Protein AF-A0A397S1D1-F1 (afdb_monomer)

Solvent-accessible surface area (backbone atoms only — not comparable to full-atom values): 18920 Å² total; per-residue (Å²): 82,32,32,31,34,36,26,71,51,68,42,28,47,34,35,53,52,51,56,74,65,47,68,73,87,70,47,68,44,74,66,41,32,32,46,66,79,88,45,41,89,82,44,51,90,26,52,37,81,50,71,60,72,52,44,71,35,87,77,42,52,29,36,42,42,50,56,80,72,47,68,67,54,44,51,50,53,55,44,24,21,78,62,43,18,24,40,36,34,43,44,29,61,40,46,35,75,40,50,59,60,51,45,47,41,11,59,76,43,74,31,41,51,40,46,44,20,30,39,41,9,41,33,82,44,48,60,55,49,59,60,43,60,75,81,44,56,55,45,38,39,43,28,33,66,48,24,48,50,34,26,30,51,37,35,30,71,72,72,69,35,50,62,69,57,21,46,48,50,30,37,76,73,67,60,32,58,99,79,42,60,48,56,43,44,31,54,60,37,50,32,28,51,40,49,54,45,28,60,58,72,60,17,36,58,61,71,87,70,48,49,62,46,46,58,82,57,59,49,61,69,57,51,60,45,44,50,72,79,48,27,34,79,42,61,34,37,38,36,35,56,49,97,86,65,31,33,43,46,39,32,32,36,26,34,30,38,64,85,40,75,70,49,72,59,51,37,51,35,20,37,42,35,37,36,33,89,86,50,76,75,48,75,49,73,40,43,32,59,55,37,60,38,26,17,50,29,49,49,52,48,49,52,26,48,78,70,74,60,56,57,85,91,71,76,81,49,52,78,47,51,71,50,82,83,46,67,75,76,41,46,32,43,39,41,47,98,85,78,48,67,50,80,42,40,68,69,51,69,68,57,60,71,71,45,69,32,61,32,36,50,106

InterPro domains:
  IPR001342 Homoserine dehydrogenase, catalytic [PF00742] (124-303)
  IPR005106 Aspartate/homoserine dehydrogenase, NAD-binding [PF03447] (7-116)
  IPR019811 Homoserine dehydrogenase, conserved site [PS01042] (170-192)
  IPR022697 Homoserine dehydrogenase lacking ACT domain [PIRSF036497] (1-307)
  IPR036291 NAD(P)-binding domain superfamily [SSF51735] (1-145)

Structure (mmCIF, N/CA/C/O backbone):
data_AF-A0A397S1D1-F1
#
_entry.id   AF-A0A397S1D1-F1
#
loop_
_atom_site.group_PDB
_atom_site.id
_atom_site.type_symbol
_atom_site.label_atom_id
_atom_site.label_alt_id
_atom_site.label_comp_id
_atom_site.label_asym_id
_atom_site.label_entity_id
_atom_site.label_seq_id
_atom_site.pdbx_PDB_ins_code
_atom_site.Cartn_x
_atom_site.Cartn_y
_atom_site.Cartn_z
_atom_site.occupancy
_atom_site.B_iso_or_equiv
_atom_site.auth_seq_id
_atom_site.auth_comp_id
_atom_site.auth_asym_id
_atom_site.auth_atom_id
_atom_site.pdbx_PDB_model_num
ATOM 1 N N . MET A 1 1 ? -21.097 -3.459 19.093 1.00 94.75 1 MET A N 1
ATOM 2 C CA . MET A 1 1 ? -19.933 -2.569 18.940 1.00 94.75 1 MET A CA 1
ATOM 3 C C . MET A 1 1 ? -20.382 -1.216 18.390 1.00 94.75 1 MET A C 1
ATOM 5 O O . MET A 1 1 ? -21.220 -1.177 17.489 1.00 94.75 1 MET A O 1
ATOM 9 N N . LYS A 1 2 ? -19.853 -0.116 18.921 1.00 97.88 2 LYS A N 1
ATOM 10 C CA . LYS A 1 2 ? -19.995 1.253 18.406 1.00 97.88 2 LYS A CA 1
ATOM 11 C C . LYS A 1 2 ? -18.690 1.665 17.722 1.00 97.88 2 LYS A C 1
ATOM 13 O O . LYS A 1 2 ? -17.624 1.607 18.332 1.00 97.88 2 LYS A O 1
ATOM 18 N N . LEU A 1 3 ? -18.796 2.064 16.459 1.00 98.25 3 LEU A N 1
ATOM 19 C CA . LEU A 1 3 ? -17.683 2.353 15.560 1.00 98.25 3 LEU A CA 1
ATOM 20 C C . LEU A 1 3 ? -17.633 3.851 15.226 1.00 98.25 3 LEU A C 1
ATOM 22 O O . LEU A 1 3 ? -18.582 4.383 14.649 1.00 98.25 3 LEU A O 1
ATOM 26 N N . GLY A 1 4 ? -16.534 4.527 15.554 1.00 98.56 4 GLY A N 1
ATOM 27 C CA . GLY A 1 4 ? -16.247 5.864 15.026 1.00 98.56 4 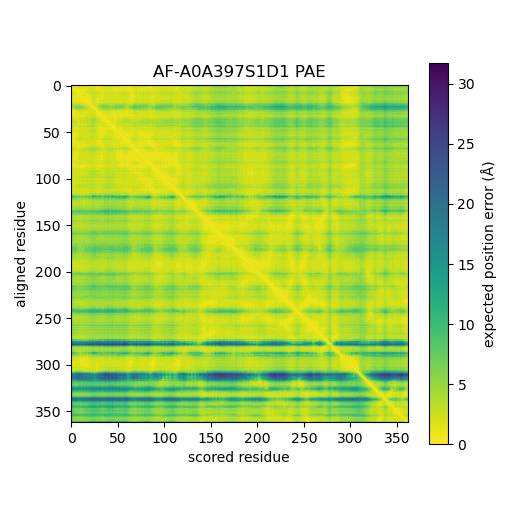GLY A CA 1
ATOM 28 C C . GLY A 1 4 ? -15.686 5.779 13.605 1.00 98.56 4 GLY A C 1
ATOM 29 O O . GLY A 1 4 ? -14.945 4.851 13.292 1.00 98.56 4 GLY A O 1
ATOM 30 N N . LEU A 1 5 ? -16.016 6.733 12.735 1.00 98.69 5 LEU A N 1
ATOM 31 C CA . LEU A 1 5 ? -15.472 6.796 11.373 1.00 98.69 5 LEU A CA 1
ATOM 32 C C . LEU A 1 5 ? -14.846 8.167 11.109 1.00 98.69 5 LEU A C 1
ATOM 34 O O . LEU A 1 5 ? -15.550 9.173 11.118 1.00 98.69 5 LEU A O 1
ATOM 38 N N . PHE A 1 6 ? -13.547 8.209 10.828 1.00 98.56 6 PHE A N 1
ATOM 39 C CA . PHE A 1 6 ? -12.843 9.412 10.390 1.00 98.56 6 PHE A CA 1
ATOM 40 C C . PHE A 1 6 ? -12.706 9.404 8.867 1.00 98.56 6 PHE A C 1
ATOM 42 O O . PHE A 1 6 ? -11.977 8.592 8.299 1.00 98.56 6 PHE A O 1
ATOM 49 N N . GLY A 1 7 ? -13.420 10.319 8.212 1.00 97.25 7 GLY A N 1
ATOM 50 C CA . GLY A 1 7 ? -13.494 10.451 6.761 1.00 97.25 7 GLY A CA 1
ATOM 51 C C . GLY A 1 7 ? -14.716 9.755 6.158 1.00 97.25 7 GLY A C 1
ATOM 52 O O . GLY A 1 7 ? -14.833 8.534 6.146 1.00 97.25 7 GLY A O 1
ATOM 53 N N . TYR A 1 8 ? -15.599 10.538 5.541 1.00 97.06 8 TYR A N 1
ATOM 54 C CA . TYR A 1 8 ? -16.750 10.097 4.745 1.00 97.06 8 TYR A CA 1
ATOM 55 C C . TYR A 1 8 ? -16.507 10.338 3.242 1.00 97.06 8 TYR A C 1
ATOM 57 O O . TYR A 1 8 ? -17.369 10.799 2.484 1.00 97.06 8 TYR A O 1
ATOM 65 N N . GLY A 1 9 ? -15.269 10.080 2.810 1.00 94.00 9 GLY A N 1
ATOM 66 C CA . GLY A 1 9 ? -14.815 10.173 1.422 1.00 94.00 9 GLY A CA 1
ATOM 67 C C . GLY A 1 9 ? -15.275 8.995 0.554 1.00 94.00 9 GLY A C 1
ATOM 68 O O . GLY A 1 9 ? -16.331 8.396 0.760 1.00 94.00 9 GLY A O 1
ATOM 69 N N . THR A 1 10 ? -14.481 8.643 -0.456 1.00 92.06 10 THR A N 1
ATOM 70 C CA . THR A 1 10 ? -14.792 7.523 -1.365 1.00 92.06 10 THR A CA 1
ATOM 71 C C . THR A 1 10 ? -14.587 6.148 -0.720 1.00 92.06 10 THR A C 1
ATOM 73 O O . THR A 1 10 ? -15.358 5.238 -1.012 1.00 92.06 10 THR A O 1
ATOM 76 N N . ILE A 1 11 ? -13.628 5.996 0.199 1.00 93.38 11 ILE A N 1
ATOM 77 C CA . ILE A 1 11 ? -13.460 4.758 0.983 1.00 93.38 11 ILE A CA 1
ATOM 78 C C . ILE A 1 11 ? -14.465 4.734 2.146 1.00 93.38 11 ILE A C 1
ATOM 80 O O . ILE A 1 11 ? -15.220 3.776 2.277 1.00 93.38 11 ILE A O 1
ATOM 84 N N . GLY A 1 12 ? -14.562 5.818 2.926 1.00 96.56 12 GLY A N 1
ATOM 85 C CA . GLY A 1 12 ? -15.445 5.904 4.099 1.00 96.56 12 GLY A CA 1
ATOM 86 C C . GLY A 1 12 ? -16.929 5.647 3.819 1.00 96.56 12 GLY A C 1
ATOM 87 O O . GLY A 1 12 ? -17.576 4.939 4.585 1.00 96.56 12 GLY A O 1
ATOM 88 N N . ARG A 1 13 ? -17.467 6.121 2.684 1.00 96.38 13 ARG A N 1
ATOM 89 C CA . ARG A 1 13 ? -18.834 5.765 2.244 1.00 96.38 13 ARG A CA 1
ATOM 90 C C . ARG A 1 13 ? -18.987 4.272 1.937 1.00 96.38 13 ARG A C 1
ATOM 92 O O . ARG A 1 13 ? -20.023 3.690 2.253 1.00 96.38 13 ARG A O 1
ATOM 99 N N . GLY A 1 14 ? -17.960 3.651 1.353 1.00 96.06 14 GLY A N 1
ATOM 100 C CA . GLY A 1 14 ? -17.908 2.206 1.124 1.00 96.06 14 GLY A CA 1
ATOM 101 C C . GLY A 1 14 ? -17.932 1.428 2.440 1.00 96.06 14 GLY A C 1
ATOM 102 O O . GLY A 1 14 ? -18.769 0.545 2.601 1.00 96.06 14 GLY A O 1
ATOM 103 N N . VAL A 1 15 ? -17.094 1.816 3.410 1.00 97.06 15 VAL A N 1
ATOM 104 C CA . VAL A 1 15 ? -17.072 1.214 4.757 1.00 97.06 15 VAL A CA 1
ATOM 105 C C . VAL A 1 15 ? -18.431 1.362 5.434 1.00 97.06 15 VAL A C 1
ATOM 107 O O . VAL A 1 15 ? -18.990 0.374 5.893 1.00 97.06 15 VAL A O 1
ATOM 110 N N . TYR A 1 16 ? -18.996 2.571 5.440 1.00 96.62 16 TYR A N 1
ATOM 111 C CA . TYR A 1 16 ? -20.303 2.848 6.035 1.00 96.62 16 TYR A CA 1
ATOM 112 C C . TYR A 1 16 ? -21.407 1.959 5.432 1.00 96.62 16 TYR A C 1
ATOM 114 O O . TYR A 1 16 ? -22.156 1.318 6.167 1.00 96.62 16 TYR A O 1
ATOM 122 N N . THR A 1 17 ? -21.449 1.844 4.100 1.00 95.62 17 THR A N 1
ATOM 123 C CA . THR A 1 17 ? -22.427 1.007 3.381 1.00 95.62 17 THR A CA 1
ATOM 124 C C . THR A 1 17 ? -22.251 -0.481 3.697 1.00 95.62 17 THR A C 1
ATOM 126 O O . THR A 1 17 ? -23.230 -1.183 3.944 1.00 95.62 17 THR A O 1
ATOM 129 N N . LEU A 1 18 ? -21.008 -0.975 3.722 1.00 96.06 18 LEU A N 1
ATOM 130 C CA . LEU A 1 18 ? -20.715 -2.371 4.058 1.00 96.06 18 LEU A CA 1
ATOM 131 C C . LEU A 1 18 ? -21.038 -2.688 5.526 1.00 96.06 18 LEU A C 1
ATOM 133 O O . LEU A 1 18 ? -21.582 -3.753 5.799 1.00 96.06 18 LEU A O 1
ATOM 137 N N . VAL A 1 19 ? -20.785 -1.764 6.460 1.00 96.06 19 VAL A N 1
ATOM 138 C CA . VAL A 1 19 ? -21.131 -1.919 7.885 1.00 96.06 19 VAL A CA 1
ATOM 139 C C . VAL A 1 19 ? -22.647 -1.914 8.107 1.00 96.06 19 VAL A C 1
ATOM 141 O O . VAL A 1 19 ? -23.148 -2.740 8.870 1.00 96.06 19 VAL A O 1
ATOM 144 N N . GLU A 1 20 ? -23.412 -1.069 7.409 1.00 92.19 20 GLU A N 1
ATOM 145 C CA . GLU A 1 20 ? -24.882 -1.162 7.428 1.00 92.19 20 GLU A CA 1
ATOM 146 C C . GLU A 1 20 ? -25.400 -2.454 6.768 1.00 92.19 20 GLU A C 1
ATOM 148 O O . GLU A 1 20 ? -26.458 -2.958 7.154 1.00 92.19 20 GLU A O 1
ATOM 153 N N . GLY A 1 21 ? -24.636 -3.035 5.838 1.00 92.75 21 GLY A N 1
ATOM 154 C CA . GLY A 1 21 ? -24.892 -4.335 5.211 1.00 92.75 21 GLY A CA 1
ATOM 155 C C . GLY A 1 21 ? -24.451 -5.570 6.014 1.00 92.75 21 GLY A C 1
ATOM 156 O O . GLY A 1 21 ? -24.857 -6.674 5.656 1.00 92.75 21 GLY A O 1
ATOM 157 N N . LEU A 1 22 ? -23.669 -5.420 7.094 1.00 92.75 22 LEU A N 1
ATOM 158 C CA . LEU A 1 22 ? -23.210 -6.549 7.917 1.00 92.75 22 LEU A CA 1
ATOM 159 C C . LEU A 1 22 ? -24.376 -7.320 8.555 1.00 92.75 22 LEU A C 1
ATOM 161 O O . LEU A 1 22 ? -25.432 -6.751 8.875 1.00 92.75 22 LEU A O 1
ATOM 165 N N . ASP A 1 23 ? -24.134 -8.612 8.800 1.00 90.00 23 ASP A N 1
ATOM 166 C CA . ASP A 1 23 ? -25.033 -9.483 9.555 1.00 90.00 23 ASP A CA 1
ATOM 167 C C . ASP A 1 23 ? -25.335 -8.874 10.936 1.00 90.00 23 ASP A C 1
ATOM 169 O O . ASP A 1 23 ? -24.446 -8.391 11.645 1.00 90.00 23 ASP A O 1
ATOM 173 N N . LYS A 1 24 ? -26.615 -8.868 11.319 1.00 90.06 24 LYS A N 1
ATOM 174 C CA . LYS A 1 24 ? -27.080 -8.192 12.537 1.00 90.06 24 LYS A CA 1
ATOM 175 C C . LYS A 1 24 ? -26.647 -8.895 13.824 1.00 90.06 24 LYS A C 1
ATOM 177 O O . LYS A 1 24 ? -26.659 -8.250 14.870 1.00 90.06 24 LYS A O 1
ATOM 182 N N . SER A 1 25 ? -26.174 -10.140 13.749 1.00 90.81 25 SER A N 1
ATOM 183 C CA . SER A 1 25 ? -25.521 -10.836 14.866 1.00 90.81 25 SER A CA 1
ATOM 184 C C . SER A 1 25 ? -24.246 -10.136 15.359 1.00 90.81 25 SER A C 1
ATOM 186 O O . SER A 1 25 ? -24.012 -10.111 16.566 1.00 90.81 25 SER A O 1
ATOM 188 N N . TYR A 1 26 ? -23.479 -9.471 14.482 1.00 91.25 26 TYR A N 1
ATOM 189 C CA . TYR A 1 26 ? -22.303 -8.681 14.887 1.00 91.25 26 TYR A CA 1
ATOM 190 C C . TYR A 1 26 ? -22.657 -7.405 15.674 1.00 91.25 26 TYR A C 1
ATOM 192 O O . TYR A 1 26 ? -21.792 -6.829 16.336 1.00 91.25 26 TYR A O 1
ATOM 200 N N . ASN A 1 27 ? -23.914 -6.945 15.601 1.00 93.62 27 ASN A N 1
ATOM 201 C CA . ASN A 1 27 ? -24.436 -5.782 16.327 1.00 93.62 27 ASN A CA 1
ATOM 202 C C . ASN A 1 27 ? -23.505 -4.545 16.264 1.00 93.62 27 ASN A C 1
ATOM 204 O O . ASN A 1 27 ? -23.117 -3.968 17.288 1.00 93.62 27 ASN A O 1
ATOM 208 N N . VAL A 1 28 ? -23.087 -4.175 15.049 1.00 96.81 28 VAL A N 1
ATOM 209 C CA . VAL A 1 28 ? -22.254 -2.991 14.783 1.00 96.81 28 VAL A CA 1
ATOM 210 C C . VAL A 1 28 ? -23.141 -1.778 14.514 1.00 96.81 28 VAL A C 1
ATOM 212 O O . VAL A 1 28 ? -24.152 -1.872 13.821 1.00 96.81 28 VAL A O 1
ATOM 215 N N . SER A 1 29 ? -22.742 -0.619 15.033 1.00 96.69 29 SER A N 1
ATOM 216 C CA . SER A 1 29 ? -23.382 0.668 14.759 1.00 96.69 29 SER A CA 1
ATOM 217 C C . SER A 1 29 ? -22.333 1.758 14.550 1.00 96.69 29 SER A C 1
ATOM 219 O O . SER A 1 29 ? -21.303 1.753 15.217 1.00 96.69 29 SER A O 1
ATOM 221 N N . ILE A 1 30 ? -22.606 2.706 13.651 1.00 97.88 30 ILE A N 1
ATOM 222 C CA . ILE A 1 30 ? -21.798 3.922 13.469 1.00 97.88 30 ILE A CA 1
ATOM 223 C C . ILE A 1 30 ? -22.603 5.100 14.041 1.00 97.88 30 ILE A C 1
ATOM 225 O O . ILE A 1 30 ? -23.512 5.579 13.349 1.00 97.88 30 ILE A O 1
ATOM 229 N N . PRO A 1 31 ? -22.356 5.527 15.299 1.00 97.81 31 PRO A N 1
ATOM 230 C CA . PRO A 1 31 ? -23.039 6.669 15.908 1.00 97.81 31 PRO A CA 1
ATOM 231 C C . PRO A 1 31 ? -22.430 8.022 15.514 1.00 97.81 31 PRO A C 1
ATOM 233 O O . PRO A 1 31 ? -23.165 9.002 15.453 1.00 97.81 31 PRO A O 1
ATOM 236 N N . LYS A 1 32 ? -21.119 8.082 15.234 1.00 98.50 32 LYS A N 1
ATOM 237 C CA . LYS A 1 32 ? -20.382 9.316 14.921 1.00 98.50 32 LYS A CA 1
ATOM 238 C C . LYS A 1 32 ? -19.470 9.142 13.710 1.00 98.50 32 LYS A C 1
ATOM 240 O O . LYS A 1 32 ? -18.806 8.115 13.564 1.00 98.50 32 LYS A O 1
ATOM 245 N N . VAL A 1 33 ? -19.424 10.172 12.871 1.00 98.62 33 VAL A N 1
ATOM 246 C CA . VAL A 1 33 ? -18.590 10.266 11.671 1.00 98.62 33 VAL A CA 1
ATOM 247 C C . VAL A 1 33 ? -17.956 11.655 11.620 1.00 98.62 33 VAL A C 1
ATOM 249 O O . VAL A 1 33 ? -18.675 12.651 11.609 1.00 98.62 33 VAL A O 1
ATOM 252 N N . PHE A 1 34 ? -16.628 11.723 11.576 1.00 98.56 34 PHE A N 1
ATOM 253 C CA . PHE A 1 34 ? -15.869 12.960 11.406 1.00 98.56 34 PHE A CA 1
ATOM 254 C C . PHE A 1 34 ? -15.619 13.238 9.917 1.00 98.56 34 PHE A C 1
ATOM 256 O O . PHE A 1 34 ? -15.028 12.414 9.216 1.00 98.56 34 PHE A O 1
ATOM 263 N N . ASP A 1 35 ? -16.062 14.397 9.431 1.00 98.06 35 ASP A N 1
ATOM 264 C CA . ASP A 1 35 ? -15.767 14.939 8.096 1.00 98.06 35 ASP A CA 1
ATOM 265 C C . ASP A 1 35 ? -16.026 16.465 8.109 1.00 98.06 35 ASP A C 1
ATOM 267 O O . ASP A 1 35 ? -16.396 17.052 9.127 1.00 98.06 35 ASP A O 1
ATOM 271 N N . LEU A 1 36 ? -15.850 17.130 6.971 1.00 96.31 36 LEU A N 1
ATOM 272 C CA . LEU A 1 36 ? -16.135 18.547 6.785 1.00 96.31 36 LEU A CA 1
ATOM 273 C C . LEU A 1 36 ? -17.645 18.855 6.940 1.00 96.31 36 LEU A C 1
ATOM 275 O O . LEU A 1 36 ? -18.483 18.045 6.525 1.00 96.31 36 LEU A O 1
ATOM 279 N N . PRO A 1 37 ? -18.027 20.067 7.404 1.00 96.38 37 PRO A N 1
ATOM 280 C CA . PRO A 1 37 ? -19.429 20.478 7.592 1.00 96.38 37 PRO A CA 1
ATOM 281 C C . PRO A 1 37 ? -20.356 20.251 6.385 1.00 96.38 37 PRO A C 1
ATOM 283 O O . PRO A 1 37 ? -21.551 20.010 6.552 1.00 96.38 37 PRO A O 1
ATOM 286 N N . ILE A 1 38 ? -19.807 20.272 5.164 1.00 96.19 38 ILE A N 1
ATOM 287 C CA . ILE A 1 38 ? -20.530 20.016 3.907 1.00 96.19 38 ILE A CA 1
ATOM 288 C C . ILE A 1 38 ? -21.194 18.625 3.845 1.00 96.19 38 ILE A C 1
ATOM 290 O O . ILE A 1 38 ? -22.099 18.415 3.043 1.00 96.19 38 ILE A O 1
ATOM 294 N N . LYS A 1 39 ? -20.804 17.668 4.702 1.00 95.50 39 LYS A N 1
ATOM 295 C CA . LYS A 1 39 ? -21.453 16.347 4.781 1.00 95.50 39 LYS A CA 1
ATOM 296 C C . LYS A 1 39 ? -22.745 16.322 5.606 1.00 95.50 39 LYS A C 1
ATOM 298 O O . LYS A 1 39 ? -23.358 15.257 5.688 1.00 95.50 39 LYS A O 1
ATOM 303 N N . LYS A 1 40 ? -23.188 17.434 6.216 1.00 95.69 40 LYS A N 1
ATOM 304 C CA . LYS A 1 40 ? -24.341 17.434 7.146 1.00 95.69 40 LYS A CA 1
ATOM 305 C C . LYS A 1 40 ? -25.623 16.880 6.511 1.00 95.69 40 LYS A C 1
ATOM 307 O O . LYS A 1 40 ? -26.346 16.149 7.179 1.00 95.69 40 LYS A O 1
ATOM 312 N N . GLU A 1 41 ? -25.857 17.133 5.221 1.00 95.31 41 GLU A N 1
ATOM 313 C CA . GLU A 1 41 ? -26.990 16.566 4.465 1.00 95.31 41 GLU A CA 1
ATOM 314 C C . GLU A 1 41 ? -26.934 15.033 4.323 1.00 95.31 41 GLU A C 1
ATOM 316 O O . GLU A 1 41 ? -27.970 14.382 4.233 1.00 95.31 41 GLU A O 1
ATOM 321 N N . GLN A 1 42 ? -25.733 14.448 4.304 1.00 95.31 42 GLN A N 1
ATOM 322 C CA . GLN A 1 42 ? -25.507 13.016 4.066 1.00 95.31 42 GLN A CA 1
ATOM 323 C C . GLN A 1 42 ? -25.425 12.194 5.359 1.00 95.31 42 GLN A C 1
ATOM 325 O O . GLN A 1 42 ? -25.623 10.982 5.326 1.00 95.31 42 GLN A O 1
ATOM 330 N N . LEU A 1 43 ? -25.087 12.840 6.479 1.00 96.00 43 LEU A N 1
ATOM 331 C CA . LEU A 1 43 ? -24.802 12.193 7.766 1.00 96.00 43 LEU A CA 1
ATOM 332 C C . LEU A 1 43 ? -25.767 12.595 8.890 1.00 96.00 43 LEU A C 1
ATOM 334 O O . LEU A 1 43 ? -25.812 11.923 9.922 1.00 96.00 43 LEU A O 1
ATOM 338 N N . GLY A 1 44 ? -26.531 13.680 8.721 1.00 96.62 44 GLY A N 1
ATOM 339 C CA . GLY A 1 44 ? -27.443 14.183 9.745 1.00 96.62 44 GLY A CA 1
ATOM 340 C C . GLY A 1 44 ? -26.723 14.404 11.075 1.00 96.62 44 GLY A C 1
ATOM 341 O O . GLY A 1 44 ? -25.650 15.009 11.131 1.00 96.62 44 GLY A O 1
ATOM 342 N N . ASP A 1 45 ? -27.294 13.907 12.165 1.00 96.62 45 ASP A N 1
ATOM 343 C CA . ASP A 1 45 ? -26.755 14.090 13.520 1.00 96.62 45 ASP A CA 1
ATOM 344 C C . ASP A 1 45 ? -25.635 13.109 13.898 1.00 96.62 45 ASP A C 1
ATOM 346 O O . ASP A 1 45 ? -25.126 13.165 15.012 1.00 96.62 45 ASP A O 1
ATOM 350 N N . LYS A 1 46 ? -25.185 12.271 12.950 1.00 97.50 46 LYS A N 1
ATOM 351 C CA . LYS A 1 46 ? -23.936 11.507 13.086 1.00 97.50 46 LYS A CA 1
ATOM 352 C C . LYS A 1 46 ? -22.691 12.336 12.768 1.00 97.50 46 LYS A C 1
ATOM 354 O O . LYS A 1 46 ? -21.597 11.926 13.144 1.00 97.50 46 LYS A O 1
ATOM 359 N N . LEU A 1 47 ? -22.823 13.451 12.040 1.00 98.44 47 LEU A N 1
ATOM 360 C CA . LEU A 1 47 ? -21.674 14.289 11.690 1.00 98.44 47 LEU A CA 1
ATOM 361 C C . LEU A 1 47 ? -21.139 15.019 12.924 1.00 98.44 47 LEU A C 1
ATOM 363 O O . LEU A 1 47 ? -21.858 15.813 13.530 1.00 98.44 47 LEU A O 1
ATOM 367 N N . VAL A 1 48 ? -19.856 14.812 13.202 1.00 98.38 48 VAL A N 1
ATOM 368 C CA . VAL A 1 48 ? -19.046 15.629 14.111 1.00 98.38 48 VAL A CA 1
ATOM 369 C C . VAL A 1 48 ? -17.942 16.331 13.320 1.00 98.38 48 VAL A C 1
ATOM 371 O O . VAL A 1 48 ? -17.532 15.856 12.261 1.00 98.38 48 VAL A O 1
ATOM 374 N N . THR A 1 49 ? -17.478 17.479 13.809 1.00 97.75 49 THR A N 1
ATOM 375 C CA . THR A 1 49 ? -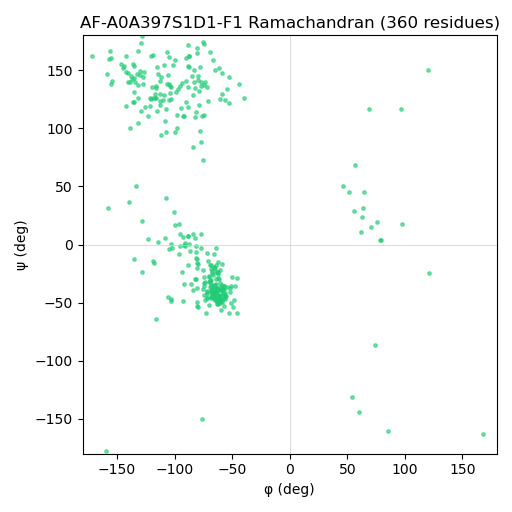16.478 18.316 13.114 1.00 97.75 49 THR A CA 1
ATOM 376 C C . THR A 1 49 ? -15.229 18.587 13.952 1.00 97.75 49 THR A C 1
ATOM 378 O O . THR A 1 49 ? -14.353 19.326 13.514 1.00 97.75 49 THR A O 1
ATOM 381 N N . ASP A 1 50 ? -15.140 17.979 15.135 1.00 98.06 50 ASP A N 1
ATOM 382 C CA . ASP A 1 50 ? -13.936 17.870 15.956 1.00 98.06 50 ASP A CA 1
ATOM 383 C C . ASP A 1 50 ? -13.519 16.385 15.995 1.00 98.06 50 ASP A C 1
ATOM 385 O O . ASP A 1 50 ? -14.372 15.496 16.064 1.00 98.06 50 ASP A O 1
ATOM 389 N N . ILE A 1 51 ? -12.218 16.092 15.932 1.00 98.44 51 ILE A N 1
ATOM 390 C CA . ILE A 1 51 ? -11.707 14.722 16.092 1.00 98.44 51 ILE A CA 1
ATOM 391 C C . ILE A 1 51 ? -11.898 14.219 17.530 1.00 98.44 51 ILE A C 1
ATOM 393 O O . ILE A 1 51 ? -12.144 13.027 17.754 1.00 98.44 51 ILE A O 1
ATOM 397 N N . TYR A 1 52 ? -11.857 15.125 18.511 1.00 98.56 52 TYR A N 1
ATOM 398 C CA . TYR A 1 52 ? -11.998 14.803 19.927 1.00 98.56 52 TYR A CA 1
ATOM 399 C C . TYR A 1 52 ? -13.404 14.314 20.294 1.00 98.56 52 TYR A C 1
ATOM 401 O O . TYR A 1 52 ? -13.531 13.536 21.243 1.00 98.56 52 TYR A O 1
ATOM 409 N N . ASP A 1 53 ? -14.428 14.658 19.502 1.00 98.38 53 ASP A N 1
ATOM 410 C CA . ASP A 1 53 ? -15.789 14.118 19.633 1.00 98.38 53 ASP A CA 1
ATOM 411 C C . ASP A 1 53 ? -15.850 12.592 19.445 1.00 98.38 53 ASP A C 1
ATOM 413 O O . ASP A 1 53 ? -16.805 11.969 19.910 1.00 98.38 53 ASP A O 1
ATOM 417 N N . ILE A 1 54 ? -14.865 11.978 18.774 1.00 98.62 54 ILE A N 1
ATOM 418 C CA . ILE A 1 54 ? -14.732 10.517 18.639 1.00 98.62 54 ILE A CA 1
ATOM 419 C C . ILE A 1 54 ? -13.604 9.985 19.530 1.00 98.62 54 ILE A C 1
ATOM 421 O O . ILE A 1 54 ? -13.810 8.993 20.231 1.00 98.62 54 ILE A O 1
ATOM 425 N N . ILE A 1 55 ? -12.434 10.641 19.549 1.00 98.69 55 ILE A N 1
ATOM 426 C CA . ILE A 1 55 ? -11.266 10.186 20.328 1.00 98.69 55 ILE A CA 1
ATOM 427 C C . ILE A 1 55 ? -11.619 10.028 21.814 1.00 98.69 55 ILE A C 1
ATOM 429 O O . ILE A 1 55 ? -11.286 9.006 22.415 1.00 98.69 55 ILE A O 1
ATOM 433 N N . ASN A 1 56 ? -12.322 11.003 22.400 1.00 98.44 56 ASN A N 1
ATOM 434 C CA . ASN A 1 56 ? -12.636 11.031 23.833 1.00 98.44 56 ASN A CA 1
ATOM 435 C C . ASN A 1 56 ? -13.983 10.380 24.191 1.00 98.44 56 ASN A C 1
ATOM 437 O O . ASN A 1 56 ? -14.346 10.327 25.369 1.00 98.44 56 ASN A O 1
ATOM 441 N N . ASP A 1 57 ? -14.734 9.873 23.208 1.00 98.38 57 ASP A N 1
ATOM 442 C CA . ASP A 1 57 ? -16.039 9.267 23.459 1.00 98.38 57 ASP A CA 1
ATOM 443 C C . ASP A 1 57 ? -15.893 7.878 24.091 1.00 98.38 57 ASP A C 1
ATOM 445 O O . ASP A 1 57 ? -15.438 6.926 23.455 1.00 98.38 57 ASP A O 1
ATOM 449 N N . LYS A 1 58 ? -16.293 7.740 25.356 1.00 97.38 58 LYS A N 1
ATOM 450 C CA . LYS A 1 58 ? -16.218 6.473 26.100 1.00 97.38 58 LYS A CA 1
ATOM 451 C C . LYS A 1 58 ? -17.175 5.403 25.577 1.00 97.38 58 LYS A C 1
ATOM 453 O O . LYS A 1 58 ? -16.952 4.233 25.864 1.00 97.38 58 LYS A O 1
ATOM 458 N N . ASP A 1 59 ? -18.181 5.787 24.795 1.00 97.50 59 ASP A N 1
ATOM 459 C CA . ASP A 1 59 ? -19.113 4.854 24.168 1.00 97.50 59 ASP A CA 1
ATOM 460 C C . ASP A 1 59 ? -18.548 4.202 22.893 1.00 97.50 59 ASP A C 1
ATOM 462 O O . ASP A 1 59 ? -19.156 3.259 22.397 1.00 97.50 59 ASP A O 1
ATOM 466 N N . ILE A 1 60 ? -17.434 4.683 22.325 1.00 98.44 60 ILE A N 1
ATOM 467 C CA . ILE A 1 60 ? -16.872 4.146 21.072 1.00 98.44 60 ILE A CA 1
ATOM 468 C C . ILE A 1 60 ? -15.800 3.088 21.366 1.00 98.44 60 ILE A C 1
ATOM 470 O O . ILE A 1 60 ? -14.755 3.403 21.938 1.00 98.44 60 ILE A O 1
ATOM 474 N N . ASP A 1 61 ? -16.047 1.851 20.925 1.00 97.12 61 ASP A N 1
ATOM 475 C CA . ASP A 1 61 ? -15.170 0.687 21.140 1.00 97.12 61 ASP A CA 1
ATOM 476 C C . ASP A 1 61 ? -13.992 0.654 20.145 1.00 97.12 61 ASP A C 1
ATOM 478 O O . ASP A 1 61 ? -12.881 0.224 20.456 1.00 97.12 61 ASP A O 1
ATOM 482 N N . CYS A 1 62 ? -14.262 1.064 18.904 1.00 97.75 62 CYS A N 1
ATOM 483 C CA . CYS A 1 62 ? -13.367 0.914 17.762 1.00 97.75 62 CYS A CA 1
ATOM 484 C C . CYS A 1 62 ? -13.529 2.100 16.803 1.00 97.75 62 CYS A C 1
ATOM 486 O O . CYS A 1 62 ? -14.588 2.733 16.767 1.00 97.75 62 CYS A O 1
ATOM 488 N N . VAL A 1 63 ? -12.504 2.403 16.009 1.00 98.56 63 VAL A N 1
ATOM 489 C CA . VAL A 1 63 ? -12.549 3.444 14.977 1.00 98.56 63 VAL A CA 1
ATOM 490 C C . VAL A 1 63 ? -11.982 2.963 13.643 1.00 98.56 63 VAL A C 1
ATOM 492 O O . VAL A 1 63 ? -11.032 2.183 13.602 1.00 98.56 63 VAL A O 1
ATOM 495 N N . VAL A 1 64 ? -12.551 3.471 12.550 1.00 98.62 64 VAL A N 1
ATOM 496 C CA . VAL A 1 64 ? -11.977 3.405 11.200 1.00 98.62 64 VAL A CA 1
ATOM 497 C C . VAL A 1 64 ? -11.406 4.770 10.837 1.00 98.62 64 VAL A C 1
ATOM 499 O O . VAL A 1 64 ? -12.103 5.779 10.935 1.00 98.62 64 VAL A O 1
ATOM 502 N N . GLU A 1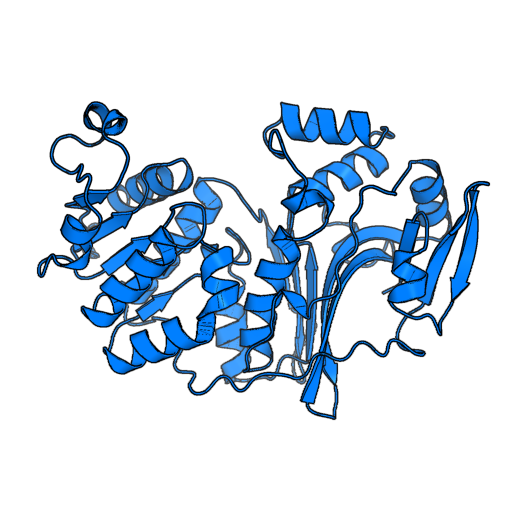 65 ? -10.164 4.791 10.368 1.00 98.31 65 GLU A N 1
ATOM 503 C CA . GLU A 1 65 ? -9.438 5.972 9.909 1.00 98.31 65 GLU A CA 1
ATOM 504 C C . GLU A 1 65 ? -9.152 5.849 8.400 1.00 98.31 65 GLU A C 1
ATOM 506 O O . GLU A 1 65 ? -8.472 4.928 7.939 1.00 98.31 65 GLU A O 1
ATOM 511 N N . VAL A 1 66 ? -9.756 6.744 7.611 1.00 97.00 66 VAL A N 1
ATOM 512 C CA . VAL A 1 66 ? -9.638 6.807 6.140 1.00 97.00 66 VAL A CA 1
ATOM 513 C C . VAL A 1 66 ? -9.530 8.256 5.645 1.00 97.00 66 VAL A C 1
ATOM 515 O O . VAL A 1 66 ? -10.093 8.631 4.609 1.00 97.00 66 VAL A O 1
ATOM 518 N N . LEU A 1 67 ? -8.829 9.086 6.415 1.00 96.06 67 LEU A N 1
ATOM 519 C CA . LEU A 1 67 ? -8.422 10.436 6.044 1.00 96.06 67 LEU A CA 1
ATOM 520 C C . LEU A 1 67 ? -7.160 10.388 5.158 1.00 96.06 67 LEU A C 1
ATOM 522 O O . LEU A 1 67 ? -6.519 9.353 4.985 1.00 96.06 67 LEU A O 1
ATOM 526 N N . GLY A 1 68 ? -6.816 11.528 4.557 1.00 92.06 68 GLY A N 1
ATOM 527 C CA . GLY A 1 6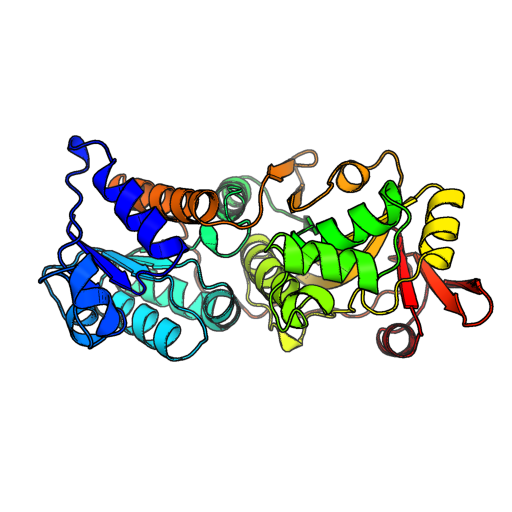8 ? -5.569 11.710 3.808 1.00 92.06 68 GLY A CA 1
ATOM 528 C C . GLY A 1 68 ? -4.547 12.541 4.586 1.00 92.06 68 GLY A C 1
ATOM 529 O O . GLY A 1 68 ? -4.912 13.293 5.490 1.00 92.06 68 GLY A O 1
ATOM 530 N N . GLY A 1 69 ? -3.277 12.446 4.189 1.00 92.31 69 GLY A N 1
ATOM 531 C CA . GLY A 1 69 ? -2.168 13.171 4.815 1.00 92.31 69 GLY A CA 1
ATOM 532 C C . GLY A 1 69 ? -1.586 12.450 6.032 1.00 92.31 69 GLY A C 1
ATOM 533 O O . GLY A 1 69 ? -1.753 11.240 6.186 1.00 92.31 69 GLY A O 1
ATOM 534 N N . HIS A 1 70 ? -0.881 13.203 6.879 1.00 95.38 70 HIS A N 1
ATOM 535 C CA . HIS A 1 70 ? -0.056 12.660 7.961 1.00 95.38 70 HIS A CA 1
ATOM 536 C C . HIS A 1 70 ? -0.551 13.060 9.362 1.00 95.38 70 HIS A C 1
ATOM 538 O O . HIS A 1 70 ? -0.992 12.203 10.122 1.00 95.38 70 HIS A O 1
ATOM 544 N N . ASP A 1 71 ? -0.534 14.352 9.699 1.00 97.25 71 ASP A N 1
ATOM 545 C CA . ASP A 1 71 ? -0.576 14.787 11.106 1.00 97.25 71 ASP A CA 1
ATOM 546 C C . ASP A 1 71 ? -1.914 14.513 11.814 1.00 97.25 71 ASP A C 1
ATOM 548 O O . ASP A 1 71 ? -1.927 13.963 12.912 1.00 97.25 71 ASP A O 1
ATOM 552 N N . VAL A 1 72 ? -3.046 14.830 11.173 1.00 97.62 72 VAL A N 1
ATOM 553 C CA . VAL A 1 72 ? -4.385 14.564 11.739 1.00 97.62 72 VAL A CA 1
ATOM 554 C C . VAL A 1 72 ? -4.688 13.056 11.820 1.00 97.62 72 VAL A C 1
ATOM 556 O O . VAL A 1 72 ? -5.141 12.615 12.875 1.00 97.62 72 VAL A O 1
ATOM 559 N N . PRO A 1 73 ? -4.414 12.228 10.787 1.00 98.19 73 PRO A N 1
ATOM 560 C CA . PRO A 1 73 ? -4.476 10.769 10.913 1.00 98.19 73 PRO A CA 1
ATOM 561 C C . PRO A 1 73 ? -3.607 10.212 12.050 1.00 98.19 73 PRO A C 1
ATOM 563 O O . PRO A 1 73 ? -4.078 9.380 12.820 1.00 98.19 73 PRO A O 1
ATOM 566 N N . TYR A 1 74 ? -2.370 10.696 12.200 1.00 98.56 74 TYR A N 1
ATOM 567 C CA . TYR A 1 74 ? -1.476 10.297 13.290 1.00 98.56 74 TYR A CA 1
ATOM 568 C C . TYR A 1 74 ? -2.072 10.654 14.661 1.00 98.56 74 TYR A C 1
ATOM 570 O O . TYR A 1 74 ? -2.194 9.778 15.515 1.00 98.56 74 TYR A O 1
ATOM 578 N N . GLU A 1 75 ? -2.536 11.893 14.861 1.00 98.50 75 GLU A N 1
ATOM 579 C CA . GLU A 1 75 ? -3.188 12.314 16.109 1.00 98.50 75 GLU A CA 1
ATOM 580 C C . GLU A 1 75 ? -4.426 11.460 16.437 1.00 98.50 75 GLU A C 1
ATOM 582 O O . GLU A 1 75 ? -4.595 11.026 17.580 1.00 98.50 75 GLU A O 1
ATOM 587 N N . VAL A 1 76 ? -5.254 11.159 15.432 1.00 98.62 76 VAL A N 1
ATOM 588 C CA . VAL A 1 76 ? -6.429 10.285 15.560 1.00 98.62 76 VAL A CA 1
ATOM 589 C C . VAL A 1 76 ? -6.041 8.876 16.010 1.00 98.62 76 VAL A C 1
ATOM 591 O O . VAL A 1 76 ? -6.612 8.372 16.979 1.00 98.62 76 VAL A O 1
ATOM 594 N N . ILE A 1 77 ? -5.063 8.243 15.353 1.00 98.56 77 ILE A N 1
ATOM 595 C CA . ILE A 1 77 ? -4.612 6.884 15.692 1.00 98.56 77 ILE A CA 1
ATOM 596 C C . ILE A 1 77 ? -4.041 6.864 17.116 1.00 98.56 77 ILE A C 1
ATOM 598 O O . ILE A 1 77 ? -4.487 6.072 17.950 1.00 98.56 77 ILE A O 1
ATOM 602 N N . ILE A 1 78 ? -3.113 7.775 17.423 1.00 98.38 78 ILE A N 1
ATOM 603 C CA . ILE A 1 78 ? -2.464 7.886 18.735 1.00 98.38 78 ILE A CA 1
ATOM 604 C C . ILE A 1 78 ? -3.486 8.127 19.853 1.00 98.38 78 ILE A C 1
ATOM 606 O O . ILE A 1 78 ? -3.434 7.459 20.889 1.00 98.38 78 ILE A O 1
ATOM 610 N N . GLY A 1 79 ? -4.420 9.061 19.655 1.00 98.38 79 GLY A N 1
ATOM 611 C CA . GLY A 1 79 ? -5.455 9.392 20.632 1.00 98.38 79 GLY A CA 1
ATOM 612 C C . GLY A 1 79 ? -6.422 8.235 20.879 1.00 98.38 79 GLY A C 1
ATOM 613 O O . GLY A 1 79 ? -6.772 7.954 22.025 1.00 98.38 79 GLY A O 1
ATOM 614 N N . CYS A 1 80 ? -6.829 7.522 19.826 1.00 98.50 80 CYS A N 1
ATOM 615 C CA . CYS A 1 80 ? -7.719 6.373 19.953 1.00 98.50 80 CYS A CA 1
ATOM 616 C C . CYS A 1 80 ? -7.046 5.181 20.649 1.00 98.50 80 CYS A C 1
ATOM 618 O O . CYS A 1 80 ? -7.644 4.632 21.577 1.00 98.50 80 CYS A O 1
ATOM 620 N N . LEU A 1 81 ? -5.804 4.832 20.288 1.00 97.75 81 LEU A N 1
ATOM 621 C CA . LEU A 1 81 ? -5.059 3.749 20.944 1.00 97.75 81 LEU A CA 1
ATOM 622 C C . LEU A 1 81 ? -4.817 4.047 22.434 1.00 97.75 81 LEU A C 1
ATOM 624 O O . LEU A 1 81 ? -5.106 3.200 23.277 1.00 97.75 81 LEU A O 1
ATOM 628 N N . LYS A 1 82 ? -4.395 5.274 22.783 1.00 98.00 82 LYS A N 1
ATOM 629 C CA . LYS A 1 82 ? -4.197 5.714 24.185 1.00 98.00 82 LYS A CA 1
ATOM 630 C C . LYS A 1 82 ? -5.496 5.771 25.004 1.00 98.00 82 LYS A C 1
ATOM 632 O O . LYS A 1 82 ? -5.447 5.706 26.228 1.00 98.00 82 LYS A O 1
ATOM 637 N N . ASN A 1 83 ? -6.655 5.835 24.344 1.00 97.94 83 ASN A N 1
ATOM 638 C CA . ASN A 1 83 ? -7.979 5.715 24.965 1.00 97.94 83 ASN A CA 1
ATOM 639 C C . ASN A 1 83 ? -8.555 4.280 24.897 1.00 97.94 83 ASN A C 1
ATOM 641 O O . ASN A 1 83 ? -9.765 4.098 25.063 1.00 97.94 83 ASN A O 1
ATOM 645 N N . GLY A 1 84 ? -7.714 3.265 24.646 1.00 96.19 84 GLY A N 1
ATOM 646 C CA . GLY A 1 84 ? -8.086 1.843 24.643 1.00 96.19 84 GLY A CA 1
ATOM 647 C C . GLY A 1 84 ? -8.975 1.409 23.474 1.00 96.19 84 GLY A C 1
ATOM 648 O O . GLY A 1 84 ? -9.578 0.339 23.529 1.00 96.19 84 GLY A O 1
ATOM 649 N N . LYS A 1 85 ? -9.094 2.229 22.423 1.00 97.50 85 LYS A N 1
ATOM 650 C CA . LYS A 1 85 ? -9.944 1.941 21.259 1.00 97.50 85 LYS A CA 1
ATOM 651 C C . LYS A 1 85 ? -9.160 1.157 20.225 1.00 97.50 85 LYS A C 1
ATOM 653 O O . LYS A 1 85 ? -8.036 1.528 19.895 1.00 97.50 85 LYS A O 1
ATOM 658 N N . SER A 1 86 ? -9.772 0.123 19.659 1.00 97.50 86 SER A N 1
ATOM 659 C CA . SER A 1 86 ? -9.179 -0.571 18.513 1.00 97.50 86 SER A CA 1
ATOM 660 C C . SER A 1 86 ? -9.257 0.305 17.261 1.00 97.50 86 SER A C 1
ATOM 662 O O . SER A 1 86 ? -10.301 0.891 16.979 1.00 97.50 86 SER A O 1
ATOM 664 N N . VAL A 1 87 ? -8.178 0.383 16.490 1.00 98.06 87 VAL A N 1
ATOM 665 C CA . VAL A 1 87 ? -8.053 1.240 15.305 1.00 98.06 87 VAL A CA 1
ATOM 666 C C . VAL A 1 87 ? -7.872 0.387 14.051 1.00 98.06 87 VAL A C 1
ATOM 668 O O . VAL A 1 87 ? -7.054 -0.533 14.027 1.00 98.06 87 VAL A O 1
ATOM 671 N N . ILE A 1 88 ? -8.609 0.731 12.996 1.00 97.62 88 ILE A N 1
ATOM 672 C CA . ILE A 1 88 ? -8.440 0.195 11.643 1.00 97.62 88 ILE A CA 1
ATOM 673 C C . ILE A 1 88 ? -8.098 1.361 10.711 1.00 97.62 88 ILE A C 1
ATOM 675 O O . ILE A 1 88 ? -8.857 2.326 10.668 1.00 97.62 88 ILE A O 1
ATOM 679 N N . THR A 1 89 ? -7.006 1.294 9.949 1.00 97.38 89 THR A N 1
ATOM 680 C CA . THR A 1 89 ? -6.605 2.374 9.024 1.00 97.38 89 THR A CA 1
ATOM 681 C C . THR A 1 89 ? -6.286 1.875 7.610 1.00 97.38 89 THR A C 1
ATOM 683 O O . THR A 1 89 ? -5.822 0.755 7.414 1.00 97.38 89 THR A O 1
ATOM 686 N N . ALA A 1 90 ? -6.529 2.716 6.601 1.00 94.62 90 ALA A N 1
ATOM 687 C CA . ALA A 1 90 ? -6.016 2.521 5.237 1.00 94.62 90 ALA A CA 1
ATOM 688 C C . ALA A 1 90 ? -4.809 3.426 4.911 1.00 94.62 90 ALA A C 1
ATOM 690 O O . ALA A 1 90 ? -4.288 3.402 3.792 1.00 94.62 90 ALA A O 1
ATOM 691 N N . ASN A 1 91 ? -4.369 4.254 5.859 1.00 95.38 91 ASN A N 1
ATOM 692 C CA . ASN A 1 91 ? -3.410 5.319 5.618 1.00 95.38 91 ASN A CA 1
ATOM 693 C C . ASN A 1 91 ? -1.957 4.815 5.664 1.00 95.38 91 ASN A C 1
ATOM 695 O O . ASN A 1 91 ? -1.235 4.946 6.652 1.00 95.38 91 ASN A O 1
ATOM 699 N N . LYS A 1 92 ? -1.513 4.286 4.521 1.00 93.88 92 LYS A N 1
ATOM 700 C CA . LYS A 1 92 ? -0.132 3.850 4.246 1.00 93.88 92 LYS A CA 1
ATOM 701 C C . LYS A 1 92 ? 0.958 4.840 4.681 1.00 93.88 92 LYS A C 1
ATOM 703 O O . LYS A 1 92 ? 2.061 4.403 4.966 1.00 93.88 92 LYS A O 1
ATOM 708 N N . GLU A 1 93 ? 0.687 6.146 4.711 1.00 94.31 93 GLU A N 1
ATOM 709 C CA . GLU A 1 93 ? 1.692 7.170 5.007 1.00 94.31 93 GLU A CA 1
ATOM 710 C C . GLU A 1 93 ? 2.063 7.160 6.488 1.00 94.31 93 GLU A C 1
ATOM 712 O O . GLU A 1 93 ? 3.206 6.846 6.819 1.00 94.31 93 GLU A O 1
ATOM 717 N N . VAL A 1 94 ? 1.087 7.372 7.376 1.00 96.31 94 VAL A N 1
ATOM 718 C CA . VAL A 1 94 ? 1.322 7.279 8.827 1.00 96.31 94 VAL A CA 1
ATOM 719 C C . VAL A 1 94 ? 1.714 5.870 9.258 1.00 96.31 94 VAL A C 1
ATOM 721 O O . VAL A 1 94 ? 2.601 5.732 10.094 1.00 96.31 94 VAL A O 1
ATOM 724 N N . VAL A 1 95 ? 1.129 4.823 8.658 1.00 95.56 95 VAL A N 1
ATOM 725 C CA . VAL A 1 95 ? 1.497 3.434 8.980 1.00 95.56 95 VAL A CA 1
ATOM 726 C C . VAL A 1 95 ? 2.965 3.171 8.632 1.00 95.56 95 VAL A C 1
ATOM 728 O O . VAL A 1 95 ? 3.675 2.621 9.460 1.00 95.56 95 VAL A O 1
ATOM 731 N N . SER A 1 96 ? 3.458 3.604 7.465 1.00 95.25 96 SER A N 1
ATOM 732 C CA . SER A 1 96 ? 4.864 3.386 7.075 1.00 95.25 96 SER A CA 1
ATOM 733 C C . SER A 1 96 ? 5.889 4.176 7.902 1.00 95.25 96 SER A C 1
ATOM 735 O O . SER A 1 96 ? 7.048 3.782 7.945 1.00 95.25 96 SER A O 1
ATOM 737 N N . ASN A 1 97 ? 5.474 5.264 8.561 1.00 94.44 97 ASN A N 1
ATOM 738 C CA . ASN A 1 97 ? 6.349 6.078 9.411 1.00 94.44 97 ASN A CA 1
ATOM 739 C C . ASN A 1 97 ? 6.337 5.633 10.888 1.00 94.44 97 ASN A C 1
ATOM 741 O O . ASN A 1 97 ? 7.358 5.744 11.559 1.00 94.44 97 ASN A O 1
ATOM 745 N N . HIS A 1 98 ? 5.197 5.144 11.397 1.00 94.75 98 HIS A N 1
ATOM 746 C CA . HIS A 1 98 ? 4.948 4.962 12.842 1.00 94.75 98 HIS A CA 1
ATOM 747 C C . HIS A 1 98 ? 4.468 3.551 13.223 1.00 94.75 98 HIS A C 1
ATOM 749 O O . HIS A 1 98 ? 3.877 3.362 14.287 1.00 94.75 98 HIS A O 1
ATOM 755 N N . LEU A 1 99 ? 4.707 2.553 12.360 1.00 93.19 99 LEU A N 1
ATOM 756 C CA . LEU A 1 99 ? 4.224 1.174 12.519 1.00 93.19 99 LEU A CA 1
ATOM 757 C C . LEU A 1 99 ? 4.484 0.602 13.921 1.00 93.19 99 LEU A C 1
ATOM 759 O O . LEU A 1 99 ? 3.574 0.049 14.540 1.00 93.19 99 LEU A O 1
ATOM 763 N N . GLU A 1 100 ? 5.706 0.757 14.434 1.00 91.38 100 GLU A N 1
ATOM 764 C CA . GLU A 1 100 ? 6.064 0.281 15.769 1.00 91.38 100 GLU A CA 1
ATOM 765 C C . GLU A 1 100 ? 5.329 1.023 16.892 1.00 91.38 100 GLU A C 1
ATOM 767 O O . GLU A 1 100 ? 4.839 0.364 17.809 1.00 91.38 100 GLU A O 1
ATOM 772 N N . GLU A 1 101 ? 5.221 2.358 16.846 1.00 93.69 101 GLU A N 1
ATOM 773 C CA . GLU A 1 101 ? 4.525 3.109 17.903 1.00 93.69 101 GLU A CA 1
ATOM 774 C C . GLU A 1 101 ? 3.062 2.664 17.988 1.00 93.69 101 GLU A C 1
ATOM 776 O O . GLU A 1 101 ? 2.558 2.386 19.076 1.00 93.69 101 GLU A O 1
ATOM 781 N N . PHE A 1 102 ? 2.394 2.513 16.841 1.00 94.56 102 PHE A N 1
ATOM 782 C CA . PHE A 1 102 ? 1.006 2.063 16.790 1.00 94.56 102 PHE A CA 1
ATOM 783 C C . PHE A 1 102 ? 0.831 0.622 17.302 1.00 94.56 102 PHE A C 1
ATOM 785 O O . PHE A 1 102 ? -0.111 0.351 18.049 1.00 94.56 102 PHE A O 1
ATOM 792 N N . ILE A 1 103 ? 1.743 -0.298 16.964 1.00 91.75 103 ILE A N 1
ATOM 793 C CA . ILE A 1 103 ? 1.723 -1.682 17.473 1.00 91.75 103 ILE A CA 1
ATOM 794 C C . ILE A 1 103 ? 1.959 -1.720 18.990 1.00 91.75 103 ILE A C 1
ATOM 796 O O . ILE A 1 103 ? 1.202 -2.371 19.716 1.00 91.75 103 ILE A O 1
ATOM 800 N N . ASN A 1 104 ? 2.979 -1.009 19.478 1.00 91.31 104 ASN A N 1
ATOM 801 C CA . ASN A 1 104 ? 3.330 -0.990 20.896 1.00 91.31 104 ASN A CA 1
ATOM 802 C C . ASN A 1 104 ? 2.209 -0.345 21.730 1.00 91.31 104 ASN A C 1
ATOM 804 O O . ASN A 1 104 ? 1.771 -0.947 22.710 1.00 91.31 104 ASN A O 1
ATOM 808 N N . LEU A 1 105 ? 1.656 0.800 21.303 1.00 93.81 105 LEU A N 1
ATOM 809 C CA . LEU A 1 105 ? 0.521 1.445 21.978 1.00 93.81 105 LEU A CA 1
ATOM 810 C C . LEU A 1 105 ? -0.736 0.569 21.991 1.00 93.81 105 LEU A C 1
ATOM 812 O O . LEU A 1 105 ? -1.434 0.536 23.006 1.00 93.81 105 LEU A O 1
ATOM 816 N N . ALA A 1 106 ? -1.030 -0.151 20.903 1.00 93.44 106 ALA A N 1
ATOM 817 C CA . ALA A 1 106 ? -2.166 -1.071 20.863 1.00 93.44 106 ALA A CA 1
ATOM 818 C C . ALA A 1 106 ? -2.011 -2.204 21.887 1.00 93.44 106 ALA A C 1
ATOM 820 O O . ALA A 1 106 ? -2.929 -2.471 22.666 1.00 93.44 106 ALA A O 1
ATOM 821 N N . HIS A 1 107 ? -0.820 -2.810 21.956 1.00 90.38 107 HIS A N 1
ATOM 822 C CA . HIS A 1 107 ? -0.511 -3.813 22.970 1.00 90.38 107 HIS A CA 1
ATOM 823 C C . HIS A 1 107 ? -0.603 -3.234 24.396 1.00 90.38 107 HIS A C 1
ATOM 825 O O . HIS A 1 107 ? -1.223 -3.844 25.266 1.00 90.38 107 HIS A O 1
ATOM 831 N N . GLU A 1 108 ? 0.018 -2.080 24.665 1.00 92.44 108 GLU A N 1
ATOM 832 C CA . GLU A 1 108 ? 0.027 -1.437 25.991 1.00 92.44 108 GLU A CA 1
ATOM 833 C C . GLU A 1 108 ? -1.378 -1.122 26.516 1.00 92.44 108 GLU A C 1
ATOM 835 O O . GLU A 1 108 ? -1.644 -1.301 27.705 1.00 92.44 108 GLU A O 1
ATOM 840 N N . ASN A 1 109 ? -2.285 -0.703 25.631 1.00 93.62 109 ASN A N 1
ATOM 841 C CA . ASN A 1 109 ? -3.658 -0.335 25.978 1.00 93.62 109 ASN A CA 1
ATOM 842 C C . ASN A 1 109 ? -4.664 -1.490 25.791 1.00 93.62 109 ASN A C 1
ATOM 844 O O . ASN A 1 109 ? -5.870 -1.280 25.919 1.00 93.62 109 ASN A O 1
ATOM 848 N N . ASN A 1 110 ? -4.180 -2.714 25.525 1.00 91.50 110 ASN A N 1
ATOM 849 C CA . ASN A 1 110 ? -4.983 -3.925 25.313 1.00 91.50 110 ASN A CA 1
ATOM 850 C C . ASN A 1 110 ? -6.101 -3.727 24.261 1.00 91.50 110 ASN A C 1
ATOM 852 O O . ASN A 1 110 ? -7.251 -4.130 24.452 1.00 91.50 110 ASN A O 1
ATOM 856 N N . CYS A 1 111 ? -5.757 -3.098 23.138 1.00 93.25 111 CYS A N 1
ATOM 857 C CA . CYS A 1 111 ? -6.632 -2.909 21.985 1.00 93.25 111 CYS A CA 1
ATOM 858 C C . CYS A 1 111 ? -5.946 -3.389 20.692 1.00 93.25 111 CYS A C 1
ATOM 860 O O . CYS A 1 111 ? -4.840 -3.926 20.712 1.00 93.25 111 CYS A O 1
ATOM 862 N N . SER A 1 112 ? -6.633 -3.292 19.554 1.00 94.31 112 SER A N 1
ATOM 863 C CA . SER A 1 112 ? -6.135 -3.794 18.265 1.00 94.31 112 SER A CA 1
ATOM 864 C C . SER A 1 112 ? -5.705 -2.662 17.339 1.00 94.31 112 SER A C 1
ATOM 866 O O . SER A 1 112 ? -6.445 -1.694 17.188 1.00 94.31 112 SER A O 1
ATOM 868 N N . PHE A 1 113 ? -4.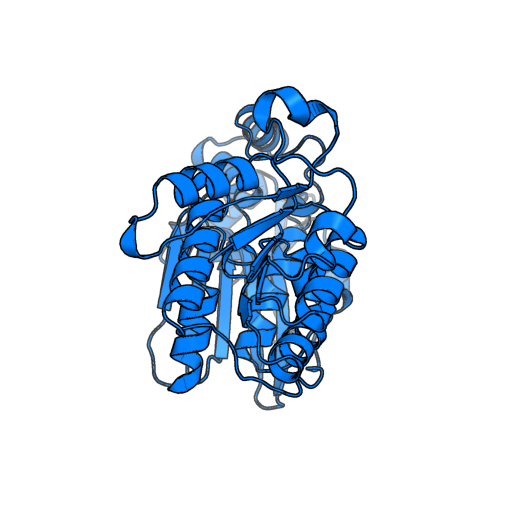582 -2.828 16.639 1.00 95.06 113 PHE A N 1
ATOM 869 C CA . PHE A 1 113 ? -4.220 -2.006 15.483 1.00 95.06 113 PHE A CA 1
ATOM 870 C C . PHE A 1 113 ? -4.257 -2.871 14.220 1.00 95.06 113 PHE A C 1
ATOM 872 O O . PHE A 1 113 ? -3.638 -3.933 14.167 1.00 95.06 113 PHE A O 1
ATOM 879 N N . CYS A 1 114 ? -5.042 -2.471 13.222 1.00 94.94 114 CYS A N 1
ATOM 880 C CA . CYS A 1 114 ? -5.253 -3.222 11.985 1.00 94.94 114 CYS A CA 1
ATOM 881 C C . CYS A 1 114 ? -5.183 -2.285 10.771 1.00 94.94 114 CYS A C 1
ATOM 883 O O . CYS A 1 114 ? -5.578 -1.123 10.848 1.00 94.94 114 CYS A O 1
ATOM 885 N N . PHE A 1 115 ? -4.619 -2.769 9.666 1.00 95.44 115 PHE A N 1
ATOM 886 C CA . PHE A 1 115 ? -4.268 -1.917 8.528 1.00 95.44 115 PHE A CA 1
ATOM 887 C C . PHE A 1 115 ? -4.153 -2.684 7.200 1.00 95.44 115 PHE A C 1
ATOM 889 O O . PHE A 1 115 ? -3.385 -2.295 6.326 1.00 95.44 115 PHE A O 1
ATOM 896 N N . GLU A 1 116 ? -4.925 -3.761 7.002 1.00 94.19 116 GLU A N 1
ATOM 897 C CA . GLU A 1 116 ? -4.881 -4.578 5.768 1.00 94.19 116 GLU A CA 1
ATOM 898 C C . GLU A 1 116 ? -5.039 -3.720 4.496 1.00 94.19 116 GLU A C 1
ATOM 900 O O . GLU A 1 116 ? -4.371 -3.903 3.479 1.00 94.19 116 GLU A O 1
ATOM 905 N N . ALA A 1 117 ? -5.889 -2.700 4.590 1.00 92.62 117 ALA A N 1
ATOM 906 C CA . ALA A 1 117 ? -6.168 -1.752 3.524 1.00 92.62 117 ALA A CA 1
ATOM 907 C C . ALA A 1 117 ? -4.969 -0.875 3.096 1.00 92.62 117 ALA A C 1
ATOM 909 O O . ALA A 1 117 ? -5.022 -0.286 2.013 1.00 92.62 117 ALA A O 1
ATOM 910 N N . SER A 1 118 ? -3.902 -0.765 3.901 1.00 91.56 118 SER A N 1
ATOM 911 C CA . SER A 1 118 ? -2.775 0.139 3.627 1.00 91.56 118 SER A CA 1
ATOM 912 C C . SER A 1 118 ? -1.754 -0.424 2.629 1.00 91.56 118 SER A C 1
ATOM 914 O O . SER A 1 118 ? -1.140 0.354 1.896 1.00 91.56 118 SER A O 1
ATOM 916 N N . ALA A 1 119 ? -1.580 -1.750 2.551 1.00 85.94 119 ALA A N 1
ATOM 917 C CA . ALA A 1 119 ? -0.656 -2.402 1.616 1.00 85.94 119 ALA A CA 1
ATOM 918 C C . ALA A 1 119 ? -1.277 -3.671 1.004 1.00 85.94 119 ALA A C 1
ATOM 920 O O . ALA A 1 119 ? -1.297 -4.730 1.614 1.00 85.94 119 ALA A O 1
ATOM 921 N N . GLY A 1 120 ? -1.775 -3.548 -0.231 1.00 74.31 120 GLY A N 1
ATOM 922 C CA . GLY A 1 120 ? -2.548 -4.592 -0.927 1.00 74.31 120 GLY A CA 1
ATOM 923 C C . GLY A 1 120 ? -3.947 -4.119 -1.335 1.00 74.31 120 GLY A C 1
ATOM 924 O O . GLY A 1 120 ? -4.491 -4.580 -2.339 1.00 74.31 120 GLY A O 1
ATOM 925 N N . GLY A 1 121 ? -4.494 -3.122 -0.633 1.00 82.31 121 GLY A N 1
ATOM 926 C CA . GLY A 1 121 ? -5.739 -2.439 -0.985 1.00 82.31 121 GLY A CA 1
ATOM 927 C C . GLY A 1 121 ? -6.970 -3.294 -0.699 1.00 82.31 121 GLY A C 1
ATOM 928 O O . GLY A 1 121 ? -7.568 -3.157 0.361 1.00 82.31 121 GLY A O 1
ATOM 929 N N . GLY A 1 122 ? -7.360 -4.143 -1.653 1.00 82.31 122 GLY A N 1
ATOM 930 C CA . GLY A 1 122 ? -8.370 -5.194 -1.453 1.00 82.31 122 GLY A CA 1
ATOM 931 C C . GLY A 1 122 ? -7.824 -6.620 -1.574 1.00 82.31 122 GLY A C 1
ATOM 932 O O . GLY A 1 122 ? -8.595 -7.573 -1.494 1.00 82.31 122 GLY A O 1
ATOM 933 N N . ILE A 1 123 ? -6.517 -6.775 -1.803 1.00 90.25 123 ILE A N 1
ATOM 934 C CA . ILE A 1 123 ? -5.821 -8.062 -1.736 1.00 90.25 123 ILE A CA 1
ATOM 935 C C . ILE A 1 123 ? -5.455 -8.309 -0.259 1.00 90.25 123 ILE A C 1
ATOM 937 O O . ILE A 1 123 ? -4.846 -7.416 0.327 1.00 90.25 123 ILE A O 1
ATOM 941 N N . PRO A 1 124 ? -5.783 -9.471 0.342 1.00 89.38 124 PRO A N 1
ATOM 942 C CA . PRO A 1 124 ? -5.394 -9.803 1.713 1.00 89.38 124 PRO A CA 1
ATOM 943 C C . PRO A 1 124 ? -3.917 -10.222 1.746 1.00 89.38 124 PRO A C 1
ATOM 945 O O . PRO A 1 124 ? -3.583 -11.391 1.564 1.00 89.38 124 PRO A O 1
ATOM 948 N N . VAL A 1 125 ? -3.027 -9.248 1.907 1.00 92.50 125 VAL A N 1
ATOM 949 C CA . VAL A 1 125 ? -1.570 -9.424 1.853 1.00 92.50 125 VAL A CA 1
ATOM 950 C C . VAL A 1 125 ? -0.978 -9.413 3.260 1.00 92.50 125 VAL A C 1
ATOM 952 O O . VAL A 1 125 ? -0.210 -10.310 3.606 1.00 92.50 125 VAL A O 1
ATOM 955 N N . ILE A 1 126 ? -1.351 -8.432 4.085 1.00 92.50 126 ILE A N 1
ATOM 956 C CA . ILE A 1 126 ? -0.795 -8.224 5.427 1.00 92.50 126 ILE A CA 1
ATOM 957 C C . ILE A 1 126 ? -1.167 -9.389 6.346 1.00 92.50 126 ILE A C 1
ATOM 959 O O . ILE A 1 126 ? -0.286 -9.944 7.006 1.00 92.50 126 ILE A O 1
ATOM 963 N N . ARG A 1 127 ? -2.434 -9.826 6.364 1.00 88.50 127 ARG A N 1
ATOM 964 C CA . ARG A 1 127 ? -2.853 -10.961 7.195 1.00 88.50 127 ARG A CA 1
ATOM 965 C C . ARG A 1 127 ? -2.160 -12.248 6.789 1.00 88.50 127 ARG A C 1
ATOM 967 O O . ARG A 1 127 ? -1.646 -12.945 7.656 1.00 88.50 127 ARG A O 1
ATOM 974 N N . THR A 1 128 ? -2.138 -12.569 5.496 1.00 89.19 128 THR A N 1
ATOM 975 C CA . THR A 1 128 ? -1.569 -13.842 5.039 1.00 89.19 128 THR A CA 1
ATOM 976 C C . THR A 1 128 ? -0.053 -13.877 5.207 1.00 89.19 128 THR A C 1
ATOM 978 O O . THR A 1 128 ? 0.476 -14.931 5.549 1.00 89.19 128 THR A O 1
ATOM 981 N N . LEU A 1 129 ? 0.629 -12.731 5.103 1.00 90.06 129 LEU A N 1
ATOM 982 C CA . LEU A 1 129 ? 2.016 -12.577 5.541 1.00 90.06 129 LEU A CA 1
ATOM 983 C C . LEU A 1 129 ? 2.163 -12.868 7.048 1.00 90.06 129 LEU A C 1
ATOM 985 O O . LEU A 1 129 ? 2.900 -13.777 7.421 1.00 90.06 129 LEU A O 1
ATOM 989 N N . ILE A 1 130 ? 1.415 -12.175 7.916 1.00 87.81 130 ILE A N 1
ATOM 990 C CA . ILE A 1 130 ? 1.466 -12.355 9.384 1.00 87.81 130 ILE A CA 1
ATOM 991 C C . ILE A 1 130 ? 1.131 -13.793 9.815 1.00 87.81 130 ILE A C 1
ATOM 993 O O . ILE A 1 130 ? 1.727 -14.305 10.761 1.00 87.81 130 ILE A O 1
ATOM 997 N N . ASP A 1 131 ? 0.191 -14.459 9.143 1.00 86.75 131 ASP A N 1
ATOM 998 C CA . ASP A 1 131 ? -0.166 -15.851 9.426 1.00 86.75 131 ASP A CA 1
ATOM 999 C C . ASP A 1 131 ? 0.891 -16.845 8.913 1.00 86.75 131 ASP A C 1
ATOM 1001 O O . ASP A 1 131 ? 1.143 -17.848 9.582 1.00 86.75 131 ASP A O 1
ATOM 1005 N N . ASN A 1 132 ? 1.573 -16.559 7.795 1.00 86.69 132 ASN A N 1
ATOM 1006 C CA . ASN A 1 132 ? 2.700 -17.369 7.317 1.00 86.69 132 ASN A CA 1
ATOM 1007 C C . ASN A 1 132 ? 3.917 -17.259 8.257 1.00 86.69 132 ASN A C 1
ATOM 1009 O O . ASN A 1 132 ? 4.509 -18.275 8.619 1.00 86.69 132 ASN A O 1
ATOM 1013 N N . LEU A 1 133 ? 4.205 -16.050 8.758 1.00 87.31 133 LEU A N 1
ATOM 1014 C CA . LEU A 1 133 ? 5.301 -15.742 9.694 1.00 87.31 133 LEU A CA 1
ATOM 1015 C C . LEU A 1 133 ? 5.187 -16.413 11.080 1.00 87.31 133 LEU A C 1
ATOM 1017 O O . LEU A 1 133 ? 6.069 -16.236 11.924 1.00 87.31 133 LEU A O 1
ATOM 1021 N N . LYS A 1 134 ? 4.100 -17.153 11.344 1.00 85.56 134 LYS A N 1
ATOM 1022 C CA . LYS A 1 134 ? 3.907 -17.981 12.552 1.00 85.56 134 LYS A CA 1
ATOM 1023 C C . LYS A 1 134 ? 4.458 -19.401 12.407 1.00 85.56 134 LYS A C 1
ATOM 1025 O O . LYS A 1 134 ? 4.606 -20.086 13.416 1.00 85.56 134 LYS A O 1
ATOM 1030 N N . VAL A 1 135 ? 4.701 -19.853 11.176 1.00 85.81 135 VAL A N 1
ATOM 1031 C CA . VAL A 1 135 ? 5.138 -21.225 10.853 1.00 85.81 135 VAL A CA 1
ATOM 1032 C C . VAL A 1 135 ? 6.384 -21.268 9.967 1.00 85.81 135 VAL A C 1
ATOM 1034 O O . VAL A 1 135 ? 7.120 -22.250 10.016 1.00 85.81 135 VAL A O 1
ATOM 1037 N N . ASN A 1 136 ? 6.638 -20.198 9.215 1.00 84.38 136 ASN A N 1
ATOM 1038 C CA . ASN A 1 136 ? 7.742 -20.045 8.276 1.00 84.38 136 ASN A CA 1
ATOM 1039 C C . ASN A 1 136 ? 8.453 -18.698 8.502 1.00 84.38 136 ASN A C 1
ATOM 1041 O O . ASN A 1 136 ? 7.892 -17.788 9.116 1.00 84.38 136 ASN A O 1
ATOM 1045 N N . ASP A 1 137 ? 9.633 -18.534 7.909 1.00 86.19 137 ASP A N 1
ATOM 1046 C CA . ASP A 1 137 ? 10.225 -17.218 7.650 1.00 86.19 137 ASP A CA 1
ATOM 1047 C C . ASP A 1 137 ? 10.116 -16.876 6.155 1.00 86.19 137 ASP A C 1
ATOM 1049 O O . ASP A 1 137 ? 10.166 -17.763 5.296 1.00 86.19 137 ASP A O 1
ATOM 1053 N N . VAL A 1 138 ? 9.937 -15.583 5.870 1.00 89.25 138 VAL A N 1
ATOM 1054 C CA . VAL A 1 138 ? 9.893 -14.999 4.520 1.00 89.25 138 VAL A CA 1
ATOM 1055 C C . VAL A 1 138 ? 11.259 -14.396 4.215 1.00 89.25 138 VAL A C 1
ATOM 1057 O O . VAL A 1 138 ? 11.790 -13.654 5.042 1.00 89.25 138 VAL A O 1
ATOM 1060 N N . ASN A 1 139 ? 11.804 -14.707 3.039 1.00 88.56 139 ASN A N 1
ATOM 1061 C CA . ASN A 1 139 ? 13.152 -14.290 2.638 1.00 88.56 139 ASN A CA 1
ATOM 1062 C C . ASN A 1 139 ? 13.098 -13.122 1.646 1.00 88.56 139 ASN A C 1
ATOM 1064 O O . ASN A 1 139 ? 13.767 -12.109 1.855 1.00 88.56 139 ASN A O 1
ATOM 1068 N N . ASP A 1 140 ? 12.233 -13.236 0.632 1.00 92.50 140 ASP A N 1
ATOM 1069 C CA . ASP A 1 140 ? 12.054 -12.240 -0.420 1.00 92.50 140 ASP A CA 1
ATOM 1070 C C . ASP A 1 140 ? 10.580 -11.841 -0.579 1.00 92.50 140 ASP A C 1
ATOM 1072 O O . ASP A 1 140 ? 9.654 -12.657 -0.497 1.00 92.50 140 ASP A O 1
ATOM 1076 N N . ILE A 1 141 ? 10.376 -10.563 -0.883 1.00 95.69 141 ILE A N 1
ATOM 1077 C CA . ILE A 1 141 ? 9.117 -9.968 -1.316 1.00 95.69 141 ILE A CA 1
ATOM 1078 C C . ILE A 1 141 ? 9.351 -9.357 -2.694 1.00 95.69 141 ILE A C 1
ATOM 1080 O O . ILE A 1 141 ? 10.199 -8.478 -2.841 1.00 95.69 141 ILE A O 1
ATOM 1084 N N . PHE A 1 142 ? 8.552 -9.742 -3.683 1.00 96.69 142 PHE A N 1
ATOM 1085 C CA . PHE A 1 142 ? 8.465 -9.058 -4.973 1.00 96.69 142 PHE A CA 1
ATOM 1086 C C . PHE A 1 142 ? 7.033 -8.573 -5.175 1.00 96.69 142 PHE A C 1
ATOM 1088 O O . PHE A 1 142 ? 6.089 -9.314 -4.906 1.00 96.69 142 PHE A O 1
ATOM 1095 N N . ALA A 1 143 ? 6.822 -7.343 -5.642 1.00 97.19 143 ALA A N 1
ATOM 1096 C CA . ALA A 1 143 ? 5.467 -6.811 -5.739 1.00 97.19 143 ALA A CA 1
ATOM 1097 C C . ALA A 1 143 ? 5.272 -5.704 -6.786 1.00 97.19 143 ALA A C 1
ATOM 1099 O O . ALA A 1 143 ? 6.047 -4.755 -6.883 1.00 97.19 143 ALA A O 1
ATOM 1100 N N . ILE A 1 144 ? 4.152 -5.784 -7.503 1.00 97.12 144 ILE A N 1
ATOM 1101 C CA . ILE A 1 144 ? 3.574 -4.705 -8.309 1.00 97.12 144 ILE A CA 1
ATOM 1102 C C . ILE A 1 144 ? 2.486 -4.065 -7.441 1.00 97.12 144 ILE A C 1
ATOM 1104 O O . ILE A 1 144 ? 1.397 -4.623 -7.291 1.00 97.12 144 ILE A O 1
ATOM 1108 N N . LEU A 1 145 ? 2.801 -2.926 -6.813 1.00 95.00 145 LEU A N 1
ATOM 1109 C CA . LEU A 1 145 ? 1.984 -2.328 -5.742 1.00 95.00 145 LEU A CA 1
ATOM 1110 C C . LEU A 1 145 ? 1.158 -1.100 -6.161 1.00 95.00 145 LEU A C 1
ATOM 1112 O O . LEU A 1 145 ? 0.355 -0.606 -5.356 1.00 95.00 145 LEU A O 1
ATOM 1116 N N . ASN A 1 146 ? 1.304 -0.634 -7.402 1.00 94.19 146 ASN A N 1
ATOM 1117 C CA . ASN A 1 146 ? 0.638 0.558 -7.917 1.00 94.19 146 ASN A CA 1
ATOM 1118 C C . ASN A 1 146 ? -0.075 0.286 -9.255 1.00 94.19 146 ASN A C 1
ATOM 1120 O O . ASN A 1 146 ? 0.556 0.021 -10.280 1.00 94.19 146 ASN A O 1
ATOM 1124 N N . GLY A 1 147 ? -1.406 0.384 -9.242 1.00 93.19 147 GLY A N 1
ATOM 1125 C CA . GLY A 1 147 ? -2.236 0.164 -10.427 1.00 93.19 147 GLY A CA 1
ATOM 1126 C C . GLY A 1 147 ? -2.099 1.265 -11.482 1.00 93.19 147 GLY A C 1
ATOM 1127 O O . GLY A 1 147 ? -2.243 0.977 -12.666 1.00 93.19 147 GLY A O 1
ATOM 1128 N N . THR A 1 148 ? -1.780 2.504 -11.092 1.00 94.81 148 THR A N 1
ATOM 1129 C CA . THR A 1 148 ? -1.629 3.638 -12.018 1.00 94.81 148 THR A CA 1
ATOM 1130 C C . THR A 1 148 ? -0.477 3.408 -12.993 1.00 94.81 148 THR A C 1
ATOM 1132 O O . THR A 1 148 ? -0.652 3.486 -14.210 1.00 94.81 148 THR A O 1
ATOM 1135 N N . THR A 1 149 ? 0.699 3.068 -12.467 1.00 96.62 149 THR A N 1
ATOM 1136 C CA . THR A 1 149 ? 1.905 2.813 -13.263 1.00 96.62 149 THR A CA 1
ATOM 1137 C C . THR A 1 149 ? 1.826 1.501 -14.034 1.00 96.62 149 THR A C 1
ATOM 1139 O O . THR A 1 149 ? 2.183 1.482 -15.212 1.00 96.62 149 THR A O 1
ATOM 1142 N N . ASN A 1 150 ? 1.279 0.425 -13.450 1.00 97.12 150 ASN A N 1
ATOM 1143 C CA . ASN A 1 150 ? 1.069 -0.818 -14.201 1.00 97.12 150 ASN A CA 1
ATOM 1144 C C . ASN A 1 150 ? 0.045 -0.639 -15.340 1.00 97.12 150 ASN A C 1
ATOM 1146 O O . ASN A 1 150 ? 0.237 -1.193 -16.425 1.00 97.12 150 ASN A O 1
ATOM 1150 N N . TYR A 1 151 ? -0.990 0.191 -15.154 1.00 96.81 151 TYR A N 1
ATOM 1151 C CA . TYR A 1 151 ? -1.915 0.556 -16.228 1.00 96.81 151 TYR A CA 1
ATOM 1152 C C . TYR A 1 151 ? -1.197 1.311 -17.352 1.00 96.81 151 TYR A C 1
ATOM 1154 O O . TYR A 1 151 ? -1.311 0.901 -18.506 1.00 96.81 151 TYR A O 1
ATOM 1162 N N . ILE A 1 152 ? -0.410 2.346 -17.029 1.00 97.44 152 ILE A N 1
ATOM 1163 C CA . ILE A 1 152 ? 0.366 3.126 -18.012 1.00 97.44 152 ILE A CA 1
ATOM 1164 C C . ILE A 1 152 ? 1.302 2.214 -18.818 1.00 97.44 152 ILE A C 1
ATOM 1166 O O . ILE A 1 152 ? 1.202 2.180 -20.043 1.00 97.44 152 ILE A O 1
ATOM 1170 N N . LEU A 1 153 ? 2.128 1.401 -18.148 1.00 97.69 153 LEU A N 1
ATOM 1171 C CA . LEU A 1 153 ? 3.035 0.454 -18.811 1.00 97.69 153 LEU A CA 1
ATOM 1172 C C . LEU A 1 153 ? 2.277 -0.562 -19.684 1.00 97.69 153 LEU A C 1
ATOM 1174 O O . LEU A 1 153 ? 2.703 -0.856 -20.799 1.00 97.69 153 LEU A O 1
ATOM 1178 N N . THR A 1 154 ? 1.121 -1.055 -19.222 1.00 97.50 154 THR A N 1
ATOM 1179 C CA . THR A 1 154 ? 0.266 -1.956 -20.016 1.00 97.50 154 THR A CA 1
ATOM 1180 C C . THR A 1 154 ? -0.269 -1.261 -21.274 1.00 97.50 154 THR A C 1
ATOM 1182 O O . THR A 1 154 ? -0.263 -1.859 -22.346 1.00 97.50 154 THR A O 1
ATOM 1185 N N . ARG A 1 155 ? -0.716 -0.001 -21.180 1.00 97.44 155 ARG A N 1
ATOM 1186 C CA . ARG A 1 155 ? -1.229 0.754 -22.337 1.00 97.44 155 ARG A CA 1
ATOM 1187 C C . ARG A 1 155 ? -0.129 1.096 -23.350 1.00 97.44 155 ARG A C 1
ATOM 1189 O O . ARG A 1 155 ? -0.395 1.071 -24.547 1.00 97.44 155 ARG A O 1
ATOM 1196 N N . MET A 1 156 ? 1.099 1.360 -22.902 1.00 97.25 156 MET A N 1
ATOM 1197 C CA . MET A 1 156 ? 2.235 1.556 -23.812 1.00 97.25 156 MET A CA 1
ATOM 1198 C C . MET A 1 156 ? 2.607 0.257 -24.552 1.00 97.25 156 MET A C 1
ATOM 1200 O O . MET A 1 156 ? 2.815 0.292 -25.762 1.00 97.25 156 MET A O 1
ATOM 1204 N N . ASP A 1 157 ? 2.635 -0.890 -23.859 1.00 95.25 157 ASP A N 1
ATOM 1205 C CA . ASP A 1 157 ? 3.023 -2.188 -24.440 1.00 95.25 157 ASP A CA 1
ATOM 1206 C C . ASP A 1 157 ? 1.956 -2.835 -25.350 1.00 95.25 157 ASP A C 1
ATOM 1208 O O . ASP A 1 157 ? 2.301 -3.461 -26.359 1.00 95.25 157 ASP A O 1
ATOM 1212 N N . GLU A 1 158 ? 0.671 -2.715 -24.991 1.00 95.56 158 GLU A N 1
ATOM 1213 C CA . GLU A 1 158 ? -0.445 -3.348 -25.714 1.00 95.56 158 GLU A CA 1
ATOM 1214 C C . GLU A 1 158 ? -1.065 -2.435 -26.779 1.00 95.56 158 GLU A C 1
ATOM 1216 O O . GLU A 1 158 ? -1.230 -2.856 -27.924 1.00 95.56 158 GLU A O 1
ATOM 1221 N N . ASP A 1 159 ? -1.383 -1.185 -26.421 1.00 95.44 159 ASP A N 1
ATOM 1222 C CA . ASP A 1 159 ? -2.049 -0.228 -27.319 1.00 95.44 159 ASP A CA 1
ATOM 1223 C C . ASP A 1 159 ? -1.040 0.630 -28.112 1.00 95.44 159 ASP A C 1
ATOM 1225 O O . ASP A 1 159 ? -1.439 1.462 -28.929 1.00 95.44 159 ASP A O 1
ATOM 1229 N N . ASN A 1 160 ? 0.268 0.401 -27.919 1.00 92.38 160 ASN A N 1
ATOM 1230 C CA . ASN A 1 160 ? 1.367 1.002 -28.686 1.00 92.38 160 ASN A CA 1
ATOM 1231 C C . ASN A 1 160 ? 1.472 2.541 -28.551 1.00 92.38 160 ASN A C 1
ATOM 1233 O O . ASN A 1 160 ? 1.863 3.242 -29.493 1.00 92.38 160 ASN A O 1
ATOM 1237 N N . LEU A 1 161 ? 1.078 3.058 -27.382 1.00 95.88 161 LEU A N 1
ATOM 1238 C CA . LEU A 1 161 ? 0.936 4.486 -27.074 1.00 95.88 161 LEU A CA 1
ATOM 1239 C C . LEU A 1 161 ? 2.230 5.149 -26.574 1.00 95.88 161 LEU A C 1
ATOM 1241 O O . LEU A 1 161 ? 3.153 4.486 -26.098 1.00 95.88 161 LEU A O 1
ATOM 1245 N N . SER A 1 162 ? 2.264 6.485 -26.632 1.00 96.38 162 SER A N 1
ATOM 1246 C CA . SER A 1 162 ? 3.254 7.292 -25.907 1.00 96.38 162 SER A CA 1
ATOM 1247 C C . SER A 1 162 ? 3.017 7.239 -24.388 1.00 96.38 162 SER A C 1
ATOM 1249 O O . SER A 1 162 ? 1.944 6.831 -23.925 1.00 96.38 162 SER A O 1
ATOM 1251 N N . PHE A 1 163 ? 4.005 7.675 -23.599 1.00 96.31 163 PHE A N 1
ATOM 1252 C CA . PHE A 1 163 ? 3.853 7.795 -22.145 1.00 96.31 163 PHE A CA 1
ATOM 1253 C C . PHE A 1 163 ? 2.777 8.834 -21.797 1.00 96.31 163 PHE A C 1
ATOM 1255 O O . PHE A 1 163 ? 1.946 8.625 -20.914 1.00 96.31 163 PHE A O 1
ATOM 1262 N N . GLU A 1 164 ? 2.753 9.931 -22.549 1.00 96.50 164 GLU A N 1
ATOM 1263 C CA . GLU A 1 164 ? 1.832 11.052 -22.422 1.00 96.50 164 GLU A CA 1
ATOM 1264 C C . GLU A 1 164 ? 0.384 10.641 -22.724 1.00 96.50 164 GLU A C 1
ATOM 1266 O O . GLU A 1 164 ? -0.517 10.968 -21.949 1.00 96.50 164 GLU A O 1
ATOM 1271 N N . ASP A 1 165 ? 0.156 9.877 -23.798 1.00 97.19 165 ASP A N 1
ATOM 1272 C CA . ASP A 1 165 ? -1.163 9.340 -24.159 1.00 97.19 165 ASP A CA 1
ATOM 1273 C C . ASP A 1 165 ? -1.643 8.301 -23.135 1.00 97.19 165 ASP A C 1
ATOM 1275 O O . ASP A 1 165 ? -2.797 8.336 -22.700 1.00 97.19 165 ASP A O 1
ATOM 1279 N N . ALA A 1 166 ? -0.758 7.396 -22.701 1.00 97.19 166 ALA A N 1
ATOM 1280 C CA . ALA A 1 166 ? -1.073 6.396 -21.683 1.00 97.19 166 ALA A CA 1
ATOM 1281 C C . ALA A 1 166 ? -1.418 7.047 -20.329 1.00 97.19 166 ALA A C 1
ATOM 1283 O O . ALA A 1 166 ? -2.404 6.667 -19.689 1.00 97.19 166 ALA A O 1
ATOM 1284 N N . LEU A 1 167 ? -0.674 8.083 -19.922 1.00 96.75 167 LEU A N 1
ATOM 1285 C CA . LEU A 1 167 ? -0.959 8.886 -18.732 1.00 96.75 167 LEU A CA 1
ATOM 1286 C C . LEU A 1 167 ? -2.251 9.707 -18.884 1.00 96.75 167 LEU A C 1
ATOM 1288 O O . LEU A 1 167 ? -3.030 9.809 -17.933 1.00 96.75 167 LEU A O 1
ATOM 1292 N N . PHE A 1 168 ? -2.526 10.262 -20.067 1.00 96.69 168 PHE A N 1
ATOM 1293 C CA . PHE A 1 168 ? -3.787 10.950 -20.350 1.00 96.69 168 PHE A CA 1
ATOM 1294 C C . PHE A 1 168 ? -4.988 10.002 -20.229 1.00 96.69 168 PHE A C 1
ATOM 1296 O O . PHE A 1 168 ? -5.983 10.356 -19.591 1.00 96.69 168 PHE A O 1
ATOM 1303 N N . LEU A 1 169 ? -4.890 8.776 -20.757 1.00 95.88 169 LEU A N 1
ATOM 1304 C CA . LEU A 1 169 ? -5.914 7.743 -20.572 1.00 95.88 169 LEU A CA 1
ATOM 1305 C C . LEU A 1 169 ? -6.052 7.323 -19.102 1.00 95.88 169 LEU A C 1
ATOM 1307 O O . LEU A 1 169 ? -7.178 7.183 -18.624 1.00 95.88 169 LEU A O 1
ATOM 1311 N N . ALA A 1 170 ? -4.946 7.189 -18.363 1.00 94.62 170 ALA A N 1
ATOM 1312 C CA . ALA A 1 170 ? -4.979 6.895 -16.929 1.00 94.62 170 ALA A CA 1
ATOM 1313 C C . ALA A 1 170 ? -5.731 7.982 -16.139 1.00 94.62 170 ALA A C 1
ATOM 1315 O O . ALA A 1 170 ? -6.584 7.655 -15.312 1.00 94.62 170 ALA A O 1
ATOM 1316 N N . LYS A 1 171 ? -5.491 9.270 -16.434 1.00 93.94 171 LYS A N 1
ATOM 1317 C CA . LYS A 1 171 ? -6.225 10.393 -15.817 1.00 93.94 171 LYS A CA 1
ATOM 1318 C C . LYS A 1 171 ? -7.697 10.412 -16.235 1.00 93.94 171 LYS A C 1
ATOM 1320 O O . LYS A 1 171 ? -8.578 10.531 -15.389 1.00 93.94 171 LYS A O 1
ATOM 1325 N N . LYS A 1 172 ? -7.983 10.231 -17.529 1.00 94.44 172 LYS A N 1
ATOM 1326 C CA . LYS A 1 172 ? -9.350 10.210 -18.083 1.00 94.44 172 LYS A CA 1
ATOM 1327 C C . LYS A 1 172 ? -10.219 9.096 -17.489 1.00 94.44 172 LYS A C 1
ATOM 1329 O O . LYS A 1 172 ? -11.412 9.308 -17.286 1.00 94.44 172 LYS A O 1
ATOM 1334 N N . ASN A 1 173 ? -9.629 7.935 -17.208 1.00 89.44 173 ASN A N 1
ATOM 1335 C CA . ASN A 1 173 ? -10.316 6.783 -16.620 1.00 89.44 173 ASN A CA 1
ATOM 1336 C C . ASN A 1 173 ? -10.334 6.801 -15.077 1.00 89.44 173 ASN A C 1
ATOM 1338 O O . ASN A 1 173 ? -10.888 5.889 -14.470 1.00 89.44 173 ASN A O 1
ATOM 1342 N N . GLY A 1 174 ? -9.760 7.828 -14.437 1.00 87.19 174 GLY A N 1
ATOM 1343 C CA . GLY A 1 174 ? -9.744 7.973 -12.977 1.00 87.19 174 GLY A CA 1
ATOM 1344 C C . GLY A 1 174 ? -8.752 7.060 -12.247 1.00 87.19 174 GLY A C 1
ATOM 1345 O O . GLY A 1 174 ? -8.912 6.848 -11.048 1.00 87.19 174 GLY A O 1
ATOM 1346 N N . PHE A 1 175 ? -7.748 6.520 -12.947 1.00 86.38 175 PHE A N 1
ATOM 1347 C CA . PHE A 1 175 ? -6.646 5.768 -12.337 1.00 86.38 175 PHE A CA 1
ATOM 1348 C C . PHE A 1 175 ? -5.528 6.688 -11.835 1.00 86.38 175 PHE A C 1
ATOM 1350 O O . PHE A 1 175 ? -4.979 6.438 -10.772 1.00 86.38 175 PHE A O 1
ATOM 1357 N N . ALA A 1 176 ? -5.209 7.753 -12.578 1.00 90.12 176 ALA A N 1
ATOM 1358 C CA . ALA A 1 176 ? -4.203 8.744 -12.197 1.00 90.12 176 ALA A CA 1
ATOM 1359 C C . ALA A 1 176 ? -4.855 10.047 -11.712 1.00 90.12 176 ALA A C 1
ATOM 1361 O O . ALA A 1 176 ? -5.782 10.558 -12.345 1.00 90.12 176 ALA A O 1
ATOM 1362 N N . GLU A 1 177 ? -4.328 10.632 -10.636 1.00 88.44 177 GLU A N 1
ATOM 1363 C CA . GLU A 1 177 ? -4.752 11.956 -10.173 1.00 88.44 177 GLU A CA 1
ATOM 1364 C C . GLU A 1 177 ? -4.215 13.097 -11.062 1.00 88.44 177 GLU A C 1
ATOM 1366 O O . GLU A 1 177 ? -3.383 12.913 -11.958 1.00 88.44 177 GLU A O 1
ATOM 1371 N N . ALA A 1 178 ? -4.680 14.326 -10.805 1.00 88.38 178 ALA A N 1
ATOM 1372 C CA . ALA A 1 178 ? -4.194 15.522 -11.495 1.00 88.38 178 ALA A CA 1
ATOM 1373 C C . ALA A 1 178 ? -2.666 15.679 -11.359 1.00 88.38 178 ALA A C 1
ATOM 1375 O O . ALA A 1 178 ? -1.998 15.961 -12.360 1.00 88.38 178 ALA A O 1
ATOM 1376 N N . ASN A 1 179 ? -2.129 15.411 -10.162 1.00 92.50 179 ASN A N 1
ATOM 1377 C CA . ASN A 1 179 ? -0.701 15.329 -9.857 1.00 92.50 179 ASN A CA 1
ATOM 1378 C C . ASN A 1 179 ? -0.300 13.871 -9.520 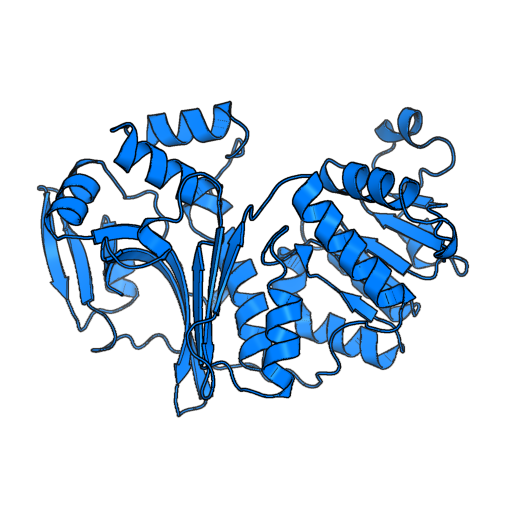1.00 92.50 179 ASN A C 1
ATOM 1380 O O . ASN A 1 179 ? -0.439 13.460 -8.372 1.00 92.50 179 ASN A O 1
ATOM 1384 N N . PRO A 1 180 ? 0.184 13.081 -10.494 1.00 93.31 180 PRO A N 1
ATOM 1385 C CA . PRO A 1 180 ? 0.456 11.653 -10.323 1.00 93.31 180 PRO A CA 1
ATOM 1386 C C . PRO A 1 180 ? 1.876 11.341 -9.810 1.00 93.31 180 PRO A C 1
ATOM 1388 O O . PRO A 1 180 ? 2.262 10.177 -9.800 1.00 93.31 180 PRO A O 1
ATOM 1391 N N . THR A 1 181 ? 2.687 12.331 -9.416 1.00 94.50 181 THR A N 1
ATOM 1392 C CA . THR A 1 181 ? 4.118 12.129 -9.092 1.00 94.50 181 THR A CA 1
ATOM 1393 C C . THR A 1 181 ? 4.360 11.044 -8.038 1.00 94.50 181 THR A C 1
ATOM 1395 O O . THR A 1 181 ? 5.302 10.270 -8.171 1.00 94.50 181 THR A O 1
ATOM 1398 N N . ALA A 1 182 ? 3.488 10.918 -7.032 1.00 92.44 182 ALA A N 1
ATOM 1399 C CA . ALA A 1 182 ? 3.615 9.876 -6.008 1.00 92.44 182 ALA A CA 1
ATOM 1400 C C . ALA A 1 182 ? 3.398 8.443 -6.542 1.00 92.44 182 ALA A C 1
ATOM 1402 O O . ALA A 1 182 ? 3.922 7.498 -5.955 1.00 92.44 182 ALA A O 1
ATOM 1403 N N . ASP A 1 183 ? 2.666 8.281 -7.650 1.00 94.50 183 ASP A N 1
ATOM 1404 C CA . ASP A 1 183 ? 2.561 7.011 -8.374 1.00 94.50 183 ASP A CA 1
ATOM 1405 C C . ASP A 1 183 ? 3.788 6.804 -9.272 1.00 94.50 183 ASP A C 1
ATOM 1407 O O . ASP A 1 183 ? 4.446 5.768 -9.199 1.00 94.50 183 ASP A O 1
ATOM 1411 N N . LEU A 1 184 ? 4.095 7.796 -10.122 1.00 96.38 184 LEU A N 1
ATOM 1412 C CA . LEU A 1 184 ? 5.078 7.673 -11.206 1.00 96.38 184 LEU A CA 1
ATOM 1413 C C . LEU A 1 184 ? 6.523 7.531 -10.713 1.00 96.38 184 LEU A C 1
ATOM 1415 O O . LEU A 1 184 ? 7.287 6.777 -11.313 1.00 96.38 184 LEU A O 1
ATOM 1419 N N . GLU A 1 185 ? 6.868 8.211 -9.617 1.00 96.31 185 GLU A N 1
ATOM 1420 C CA . GLU A 1 185 ? 8.183 8.146 -8.960 1.00 96.31 185 GLU A CA 1
ATOM 1421 C C . GLU A 1 185 ? 8.228 7.089 -7.836 1.00 96.31 185 GLU A C 1
ATOM 1423 O O . GLU A 1 185 ? 9.202 6.985 -7.099 1.00 96.31 185 GLU A O 1
ATOM 1428 N N . GLY A 1 186 ? 7.168 6.286 -7.681 1.00 95.69 186 GLY A N 1
ATOM 1429 C CA . GLY A 1 186 ? 7.156 5.124 -6.789 1.00 95.69 186 GLY A CA 1
ATOM 1430 C C . GLY A 1 186 ? 6.952 5.410 -5.297 1.00 95.69 186 GLY A C 1
ATOM 1431 O O . GLY A 1 186 ? 6.947 4.464 -4.517 1.00 95.69 186 GLY A O 1
ATOM 1432 N N . LEU A 1 187 ? 6.719 6.652 -4.864 1.00 95.25 187 LEU A N 1
ATOM 1433 C CA . LEU A 1 187 ? 6.534 6.996 -3.440 1.00 95.25 187 LEU A CA 1
ATOM 1434 C C . LEU A 1 187 ? 5.353 6.249 -2.774 1.00 95.25 187 LEU A C 1
ATOM 1436 O O . LEU A 1 187 ? 5.423 5.867 -1.605 1.00 95.25 187 LEU A O 1
ATOM 1440 N N . ASP A 1 188 ? 4.272 5.991 -3.518 1.00 93.69 188 ASP A N 1
ATOM 1441 C CA . ASP A 1 188 ? 3.169 5.115 -3.093 1.00 93.69 188 ASP A CA 1
ATOM 1442 C C . ASP A 1 188 ? 3.621 3.659 -2.884 1.00 93.69 188 ASP A C 1
ATOM 1444 O O . ASP A 1 188 ? 3.169 2.994 -1.950 1.00 93.69 188 ASP A O 1
ATOM 1448 N N . ILE A 1 189 ? 4.524 3.177 -3.739 1.00 96.31 189 ILE A N 1
ATOM 1449 C CA . ILE A 1 189 ? 5.087 1.829 -3.677 1.00 96.31 189 ILE A CA 1
ATOM 1450 C C . ILE A 1 189 ? 6.044 1.715 -2.485 1.00 96.31 189 ILE A C 1
ATOM 1452 O O . ILE A 1 189 ? 5.909 0.759 -1.727 1.00 96.31 189 ILE A O 1
ATOM 1456 N N . VAL A 1 190 ? 6.936 2.696 -2.278 1.00 97.69 190 VAL A N 1
ATOM 1457 C CA . VAL A 1 190 ? 7.884 2.784 -1.146 1.00 97.69 190 VAL A CA 1
ATOM 1458 C C . VAL A 1 190 ? 7.166 2.574 0.188 1.00 97.69 190 VAL A C 1
ATOM 1460 O O . VAL A 1 190 ? 7.487 1.642 0.925 1.00 97.69 190 VAL A O 1
ATOM 1463 N N . ARG A 1 191 ? 6.109 3.355 0.448 1.00 96.19 191 ARG A N 1
ATOM 1464 C CA . ARG A 1 191 ? 5.304 3.256 1.681 1.00 96.19 191 ARG A CA 1
ATOM 1465 C C . ARG A 1 191 ? 4.685 1.867 1.868 1.00 96.19 191 ARG A C 1
ATOM 1467 O O . ARG A 1 191 ? 4.633 1.354 2.981 1.00 96.19 191 ARG A O 1
ATOM 1474 N N . LYS A 1 192 ? 4.226 1.232 0.783 1.00 96.50 192 LYS A N 1
ATOM 1475 C CA . LYS A 1 192 ? 3.618 -0.110 0.822 1.00 96.50 192 LYS A CA 1
ATOM 1476 C C . LYS A 1 192 ? 4.654 -1.218 1.024 1.00 96.50 192 LYS A C 1
ATOM 1478 O O . LYS A 1 192 ? 4.407 -2.115 1.827 1.00 96.50 192 LYS A O 1
ATOM 1483 N N . ILE A 1 193 ? 5.797 -1.175 0.331 1.00 97.12 193 ILE A N 1
ATOM 1484 C CA . ILE A 1 193 ? 6.850 -2.188 0.497 1.00 97.12 193 ILE A CA 1
ATOM 1485 C C . ILE A 1 193 ? 7.539 -2.058 1.856 1.00 97.12 193 ILE A C 1
ATOM 1487 O O . ILE A 1 193 ? 7.865 -3.091 2.432 1.00 97.12 193 ILE A O 1
ATOM 1491 N N . ASN A 1 194 ? 7.659 -0.848 2.419 1.00 96.62 194 ASN A N 1
ATOM 1492 C CA . ASN A 1 194 ? 8.071 -0.648 3.811 1.00 96.62 194 ASN A CA 1
ATOM 1493 C C . ASN A 1 194 ? 7.193 -1.483 4.756 1.00 96.62 194 ASN A C 1
ATOM 1495 O O . ASN A 1 194 ? 7.696 -2.381 5.421 1.00 96.62 194 ASN A O 1
ATOM 1499 N N . ILE A 1 195 ? 5.873 -1.266 4.740 1.00 95.12 195 ILE A N 1
ATOM 1500 C CA . ILE A 1 195 ? 4.928 -1.947 5.642 1.00 95.12 195 ILE A CA 1
ATOM 1501 C C . ILE A 1 195 ? 5.027 -3.477 5.522 1.00 95.12 195 ILE A C 1
ATOM 1503 O O . ILE A 1 195 ? 5.065 -4.174 6.535 1.00 95.12 195 ILE A O 1
ATOM 1507 N N . LEU A 1 196 ? 5.114 -4.009 4.298 1.00 95.38 196 LEU A N 1
ATOM 1508 C CA . LEU A 1 196 ? 5.263 -5.452 4.074 1.00 95.38 196 LEU A CA 1
ATOM 1509 C C . LEU A 1 196 ? 6.623 -5.986 4.554 1.00 95.38 196 LEU A C 1
ATOM 1511 O O . LEU A 1 196 ? 6.679 -7.049 5.167 1.00 95.38 196 LEU A O 1
ATOM 1515 N N . SER A 1 197 ? 7.709 -5.251 4.318 1.00 95.19 197 SER A N 1
ATOM 1516 C CA . SER A 1 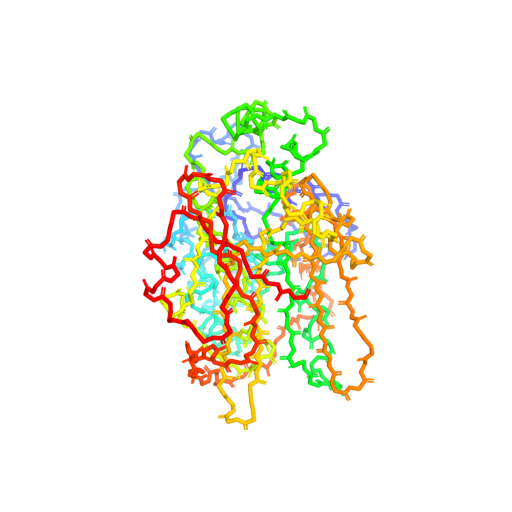197 ? 9.072 -5.664 4.688 1.00 95.19 197 SER A CA 1
ATOM 1517 C C . SER A 1 197 ? 9.302 -5.599 6.192 1.00 95.19 197 SER A C 1
ATOM 1519 O O . SER A 1 197 ? 9.853 -6.532 6.771 1.00 95.19 197 SER A O 1
ATOM 1521 N N . SER A 1 198 ? 8.822 -4.537 6.836 1.00 93.19 198 SER A N 1
ATOM 1522 C CA . SER A 1 198 ? 8.944 -4.335 8.279 1.00 93.19 198 SER A CA 1
ATOM 1523 C C . SER A 1 198 ? 8.187 -5.416 9.067 1.00 93.19 198 SER A C 1
ATOM 1525 O O . SER A 1 198 ? 8.662 -5.892 10.101 1.00 93.19 198 SER A O 1
ATOM 1527 N N . LEU A 1 199 ? 7.056 -5.898 8.526 1.00 91.75 199 LEU A N 1
ATOM 1528 C CA . LEU A 1 199 ? 6.360 -7.091 9.021 1.00 91.75 199 LEU A CA 1
ATOM 1529 C C . LEU A 1 199 ? 7.133 -8.391 8.741 1.00 91.75 199 LEU A C 1
ATOM 1531 O O . LEU A 1 199 ? 7.363 -9.163 9.671 1.00 91.75 199 LEU A O 1
ATOM 1535 N N . ALA A 1 200 ? 7.540 -8.639 7.489 1.00 92.12 200 ALA A N 1
ATOM 1536 C CA . ALA A 1 200 ? 8.232 -9.868 7.081 1.00 92.12 200 ALA A CA 1
ATOM 1537 C C . ALA A 1 200 ? 9.529 -10.107 7.865 1.00 92.12 200 ALA A C 1
ATOM 1539 O O . ALA A 1 200 ? 9.770 -11.198 8.385 1.00 92.12 200 ALA A O 1
ATOM 1540 N N . PHE A 1 201 ? 10.347 -9.063 7.979 1.00 91.50 201 PHE A N 1
ATOM 1541 C CA . PHE A 1 201 ? 11.697 -9.132 8.527 1.00 91.50 201 PHE A CA 1
ATOM 1542 C C . PHE A 1 201 ? 11.782 -8.767 10.013 1.00 91.50 201 PHE A C 1
ATOM 1544 O O . PHE A 1 201 ? 12.861 -8.919 10.596 1.00 91.50 201 PHE A O 1
ATOM 1551 N N . LYS A 1 202 ? 10.636 -8.404 10.618 1.00 88.88 202 LYS A N 1
ATOM 1552 C CA . LYS A 1 202 ? 10.402 -8.222 12.062 1.00 88.88 202 LYS A CA 1
ATOM 1553 C C . LYS A 1 202 ? 11.224 -7.064 12.664 1.00 88.88 202 LYS A C 1
ATOM 1555 O O . LYS A 1 202 ? 11.811 -7.208 13.735 1.00 88.88 202 LYS A O 1
ATOM 1560 N N . GLY A 1 203 ? 11.255 -5.919 11.976 1.00 89.44 203 GLY A N 1
ATOM 1561 C CA . GLY A 1 203 ? 11.968 -4.702 12.392 1.00 89.44 203 GLY A CA 1
ATOM 1562 C C . GLY A 1 203 ? 11.658 -3.495 11.496 1.00 89.44 203 GLY A C 1
ATOM 1563 O O . GLY A 1 203 ? 11.154 -3.682 10.395 1.00 89.44 203 GLY A O 1
ATOM 1564 N N . ASN A 1 204 ? 11.927 -2.268 11.949 1.00 89.62 204 ASN A N 1
ATOM 1565 C CA . ASN A 1 204 ? 11.573 -1.043 11.211 1.00 89.62 204 ASN A CA 1
ATOM 1566 C C . ASN A 1 204 ? 12.532 -0.727 10.048 1.00 89.62 204 ASN A C 1
ATOM 1568 O O . ASN A 1 204 ? 13.720 -1.039 10.108 1.00 89.62 204 ASN A O 1
ATOM 1572 N N . ILE A 1 205 ? 12.029 -0.031 9.024 1.00 92.69 205 ILE A N 1
ATOM 1573 C CA . ILE A 1 205 ? 12.788 0.504 7.880 1.00 92.69 205 ILE A CA 1
ATOM 1574 C C . ILE A 1 205 ? 12.382 1.974 7.689 1.00 92.69 205 ILE A C 1
ATOM 1576 O O . ILE A 1 205 ? 11.193 2.289 7.773 1.00 92.69 205 ILE A O 1
ATOM 1580 N N . SER A 1 206 ? 13.327 2.888 7.425 1.00 93.56 206 SER A N 1
ATOM 1581 C CA . SER A 1 206 ? 12.964 4.268 7.062 1.00 93.56 206 SER A CA 1
ATOM 1582 C C . SER A 1 206 ? 12.488 4.334 5.613 1.00 93.56 206 SER A C 1
ATOM 1584 O O . SER A 1 206 ? 13.095 3.730 4.734 1.00 93.56 206 SER A O 1
ATOM 1586 N N . ASN A 1 207 ? 11.452 5.128 5.331 1.00 94.31 207 ASN A N 1
ATOM 1587 C CA . ASN A 1 207 ? 11.063 5.421 3.947 1.00 94.31 207 ASN A CA 1
ATOM 1588 C C . ASN A 1 207 ? 12.181 6.133 3.162 1.00 94.31 207 ASN A C 1
ATOM 1590 O O . ASN A 1 207 ? 12.286 5.925 1.956 1.00 94.31 207 ASN A O 1
ATOM 1594 N N . ASP A 1 208 ? 13.023 6.920 3.841 1.00 94.31 208 ASP A N 1
ATOM 1595 C CA . ASP A 1 208 ? 14.134 7.657 3.223 1.00 94.31 208 ASP A CA 1
ATOM 1596 C C . ASP A 1 208 ? 15.328 6.751 2.862 1.00 94.31 208 ASP A C 1
ATOM 1598 O O . ASP A 1 208 ? 16.113 7.099 1.981 1.00 94.31 208 ASP A O 1
ATOM 1602 N N . ASP A 1 209 ? 15.448 5.577 3.499 1.00 94.25 209 ASP A N 1
ATOM 1603 C CA . ASP A 1 209 ? 16.480 4.578 3.179 1.00 94.25 209 ASP A CA 1
ATOM 1604 C C . ASP A 1 209 ? 16.105 3.745 1.931 1.00 94.25 209 ASP A C 1
ATOM 1606 O O . ASP A 1 209 ? 16.949 3.072 1.342 1.00 94.25 209 ASP A O 1
ATOM 1610 N N . ILE A 1 210 ? 14.834 3.753 1.504 1.00 96.00 210 ILE A N 1
ATOM 1611 C CA . ILE A 1 210 ? 14.354 2.909 0.402 1.00 96.00 210 ILE A CA 1
ATOM 1612 C C . ILE A 1 210 ? 14.683 3.556 -0.947 1.00 96.00 210 ILE A C 1
ATOM 1614 O O . ILE A 1 210 ? 14.056 4.535 -1.372 1.00 96.00 210 ILE A O 1
ATOM 1618 N N . TYR A 1 211 ? 15.621 2.943 -1.673 1.00 95.50 211 TYR A N 1
ATOM 1619 C CA . TYR A 1 211 ? 15.937 3.340 -3.042 1.00 95.50 211 TYR A CA 1
ATOM 1620 C C . TYR A 1 211 ? 14.698 3.236 -3.944 1.00 95.50 211 TYR A C 1
ATOM 1622 O O . TYR A 1 211 ? 14.053 2.185 -4.021 1.00 95.50 211 TYR A O 1
ATOM 1630 N N . HIS A 1 212 ? 14.406 4.301 -4.688 1.00 96.25 212 HIS A N 1
ATOM 1631 C CA . HIS A 1 212 ? 13.327 4.329 -5.667 1.00 96.25 212 HIS A CA 1
ATOM 1632 C C . HIS A 1 212 ? 13.725 5.093 -6.935 1.00 96.25 212 HIS A C 1
ATOM 1634 O O . HIS A 1 212 ? 14.369 6.135 -6.858 1.00 96.25 212 HIS A O 1
ATOM 1640 N N . TYR A 1 213 ? 13.321 4.584 -8.099 1.00 96.56 213 TYR A N 1
ATOM 1641 C CA . TYR A 1 213 ? 13.489 5.236 -9.400 1.00 96.56 213 TYR A CA 1
ATOM 1642 C C . TYR A 1 213 ? 12.185 5.118 -10.195 1.00 96.56 213 TYR A C 1
ATOM 1644 O O . TYR A 1 213 ? 11.594 4.038 -10.260 1.00 96.56 213 TYR A O 1
ATOM 1652 N N . GLY A 1 214 ? 11.708 6.227 -10.761 1.00 96.75 214 GLY A N 1
ATOM 1653 C CA . GLY A 1 214 ? 10.404 6.300 -11.416 1.00 96.75 214 GLY A CA 1
ATOM 1654 C C . GLY A 1 214 ? 10.324 5.646 -12.796 1.00 96.75 214 GLY A C 1
ATOM 1655 O O . GLY A 1 214 ? 11.315 5.228 -13.394 1.00 96.75 214 GLY A O 1
ATOM 1656 N N . ILE A 1 215 ? 9.107 5.603 -13.344 1.00 96.69 215 ILE A N 1
ATOM 1657 C CA . ILE A 1 215 ? 8.865 5.156 -14.729 1.00 96.69 215 ILE A CA 1
ATOM 1658 C C . ILE A 1 215 ? 8.890 6.299 -15.757 1.00 96.69 215 ILE A C 1
ATOM 1660 O O . ILE A 1 215 ? 8.718 6.043 -16.943 1.00 96.69 215 ILE A O 1
ATOM 1664 N N . THR A 1 216 ? 9.089 7.552 -15.342 1.00 93.06 216 THR A N 1
ATOM 1665 C CA . THR A 1 216 ? 8.949 8.750 -16.198 1.00 93.06 216 THR A CA 1
ATOM 1666 C C . THR A 1 216 ? 9.960 8.854 -17.341 1.00 93.06 216 THR A C 1
ATOM 1668 O O . THR A 1 216 ? 9.679 9.532 -18.326 1.00 93.06 216 THR A O 1
ATOM 1671 N N . GLY A 1 217 ? 11.100 8.160 -17.263 1.00 89.44 217 GLY A N 1
ATOM 1672 C CA . GLY A 1 217 ? 12.073 8.071 -18.360 1.00 89.44 217 GLY A CA 1
ATOM 1673 C C . GLY A 1 217 ? 11.739 7.041 -19.451 1.00 89.44 217 GLY A C 1
ATOM 1674 O O . GLY A 1 217 ? 12.449 6.979 -20.457 1.00 89.44 217 GLY A O 1
ATOM 1675 N N . VAL A 1 218 ? 10.697 6.212 -19.281 1.00 93.81 218 VAL A N 1
ATOM 1676 C CA . VAL A 1 218 ? 10.388 5.138 -20.239 1.00 93.81 218 VAL A CA 1
ATOM 1677 C C . VAL A 1 218 ? 9.774 5.687 -21.527 1.00 93.81 218 VAL A C 1
ATOM 1679 O O . VAL A 1 218 ? 8.875 6.525 -21.511 1.00 93.81 218 VAL A O 1
ATOM 1682 N N . ASN A 1 219 ? 10.214 5.157 -22.665 1.00 92.94 219 ASN A N 1
ATOM 1683 C CA . ASN A 1 219 ? 9.618 5.441 -23.964 1.00 92.94 219 ASN A CA 1
ATOM 1684 C C . ASN A 1 219 ? 9.305 4.142 -24.727 1.00 92.94 219 ASN A C 1
ATOM 1686 O O . ASN A 1 219 ? 9.654 3.035 -24.310 1.00 92.94 219 ASN A O 1
ATOM 1690 N N . LYS A 1 220 ? 8.633 4.286 -25.869 1.00 91.38 220 LYS A N 1
ATOM 1691 C CA . LYS A 1 220 ? 8.246 3.165 -26.729 1.00 91.38 220 LYS A CA 1
ATOM 1692 C C . LYS A 1 220 ? 9.436 2.383 -27.298 1.00 91.38 220 LYS A C 1
ATOM 1694 O O . LYS A 1 220 ? 9.365 1.164 -27.367 1.00 91.38 220 LYS A O 1
ATOM 1699 N N . GLU A 1 221 ? 10.519 3.051 -27.685 1.00 91.88 221 GLU A N 1
ATOM 1700 C CA . GLU A 1 221 ? 11.698 2.401 -28.278 1.00 91.88 221 GLU A CA 1
ATOM 1701 C C . GLU A 1 221 ? 12.395 1.485 -27.260 1.00 91.88 221 GLU A C 1
ATOM 1703 O O . GLU A 1 221 ? 12.781 0.366 -27.592 1.00 91.88 221 GLU A O 1
ATOM 1708 N N . ILE A 1 222 ? 12.455 1.921 -25.998 1.00 93.81 222 ILE A N 1
ATOM 1709 C CA . ILE A 1 222 ? 12.928 1.139 -24.850 1.00 93.81 222 ILE A CA 1
ATOM 1710 C C . ILE A 1 222 ? 12.046 -0.102 -24.638 1.00 93.81 222 ILE A C 1
ATOM 1712 O O . ILE A 1 222 ? 12.570 -1.210 -24.523 1.00 93.81 222 ILE A O 1
ATOM 1716 N N . LEU A 1 223 ? 10.714 0.044 -24.651 1.00 94.38 223 LEU A N 1
ATOM 1717 C CA . LEU A 1 223 ? 9.789 -1.097 -24.550 1.00 94.38 223 LEU A CA 1
ATOM 1718 C C . LEU A 1 223 ? 9.947 -2.071 -25.729 1.00 94.38 223 LEU A C 1
ATOM 1720 O O . LEU A 1 223 ? 10.044 -3.279 -25.520 1.00 94.38 223 LEU A O 1
ATOM 1724 N N . ASP A 1 224 ? 10.059 -1.554 -26.955 1.00 93.19 224 ASP A N 1
ATOM 1725 C CA . ASP A 1 224 ? 10.309 -2.335 -28.169 1.00 93.19 224 ASP A CA 1
ATOM 1726 C C . ASP A 1 224 ? 11.667 -3.063 -28.142 1.00 93.19 224 ASP A C 1
ATOM 1728 O O . ASP A 1 224 ? 11.836 -4.040 -28.873 1.00 93.19 224 ASP A O 1
ATOM 1732 N N . ILE A 1 225 ? 12.656 -2.608 -27.364 1.00 94.00 225 ILE A N 1
ATOM 1733 C CA . ILE A 1 225 ? 13.922 -3.328 -27.127 1.00 94.00 225 ILE A CA 1
ATOM 1734 C C . ILE A 1 225 ? 13.711 -4.423 -26.077 1.00 94.00 225 ILE A C 1
ATOM 1736 O O . ILE A 1 225 ? 13.956 -5.592 -26.364 1.00 94.00 225 ILE A O 1
ATOM 1740 N N . ILE A 1 226 ? 13.172 -4.074 -24.905 1.00 95.44 226 ILE A N 1
ATOM 1741 C CA . ILE A 1 226 ? 12.897 -5.003 -23.790 1.00 95.44 226 ILE A CA 1
ATOM 1742 C C . ILE A 1 226 ? 12.075 -6.221 -24.256 1.00 95.44 226 ILE A C 1
ATOM 1744 O O . ILE A 1 226 ? 12.375 -7.363 -23.899 1.00 95.44 226 ILE A O 1
ATOM 1748 N N . LYS A 1 227 ? 11.088 -5.982 -25.128 1.00 94.81 227 LYS A N 1
ATOM 1749 C CA . LYS A 1 227 ? 10.211 -7.000 -25.721 1.00 94.81 227 LYS A CA 1
ATOM 1750 C C . LYS A 1 227 ? 10.927 -7.929 -26.709 1.00 94.81 227 LYS A C 1
ATOM 1752 O O . LYS A 1 227 ? 10.567 -9.101 -26.800 1.00 94.81 227 LYS A O 1
ATOM 1757 N N . LYS A 1 228 ? 11.950 -7.441 -27.428 1.00 94.94 228 LYS A N 1
ATOM 1758 C CA . LYS A 1 228 ? 12.801 -8.258 -28.323 1.00 94.94 228 LYS A CA 1
ATOM 1759 C C . LYS A 1 228 ? 13.770 -9.140 -27.539 1.00 94.94 228 LYS A C 1
ATOM 1761 O O . LYS A 1 228 ? 13.983 -10.281 -27.934 1.00 94.94 228 LYS A O 1
ATOM 1766 N N . GLU A 1 229 ? 14.278 -8.640 -26.414 1.00 95.56 229 GLU A N 1
ATOM 1767 C CA . GLU A 1 229 ? 15.161 -9.386 -25.506 1.00 95.56 229 GLU A CA 1
ATOM 1768 C C . GLU A 1 229 ? 14.422 -10.491 -24.717 1.00 95.56 229 GLU A C 1
ATOM 1770 O O . GLU A 1 229 ? 15.060 -11.296 -24.044 1.00 95.56 229 GLU A O 1
ATOM 1775 N N . GLY A 1 230 ? 13.085 -10.569 -24.810 1.00 97.25 230 GLY A N 1
ATOM 1776 C CA . GLY A 1 230 ? 12.273 -11.635 -24.207 1.00 97.25 230 GLY A CA 1
ATOM 1777 C C . GLY A 1 230 ? 11.633 -11.295 -22.856 1.00 97.25 230 GLY A C 1
ATOM 1778 O O . GLY A 1 230 ? 11.191 -12.203 -22.144 1.00 97.25 230 GLY A O 1
ATOM 1779 N N . TYR A 1 231 ? 11.548 -10.007 -22.510 1.00 98.19 231 TYR A N 1
ATOM 1780 C CA . TYR A 1 231 ? 11.030 -9.515 -21.230 1.00 98.19 231 TYR A CA 1
ATOM 1781 C C . TYR A 1 231 ? 9.795 -8.616 -21.415 1.00 98.19 231 TYR A C 1
ATOM 1783 O O . TYR A 1 231 ? 9.531 -8.088 -22.494 1.00 98.19 231 TYR A O 1
ATOM 1791 N N . ALA A 1 232 ? 9.052 -8.402 -20.331 1.00 97.75 232 ALA A N 1
ATOM 1792 C CA . ALA A 1 232 ? 8.094 -7.312 -20.178 1.00 97.75 232 ALA A CA 1
ATOM 1793 C C . ALA A 1 232 ? 8.607 -6.332 -19.113 1.00 97.75 232 ALA A C 1
ATOM 1795 O O . ALA A 1 232 ? 9.175 -6.755 -18.106 1.00 97.75 232 ALA A O 1
ATOM 1796 N N . LEU A 1 233 ? 8.380 -5.029 -19.292 1.00 98.12 233 LEU A N 1
ATOM 1797 C CA . LEU A 1 233 ? 8.694 -4.046 -18.254 1.00 98.12 233 LEU A CA 1
ATOM 1798 C C . LEU A 1 233 ? 7.565 -3.967 -17.215 1.00 98.12 233 LEU A C 1
ATOM 1800 O O . LEU A 1 233 ? 6.382 -3.877 -17.561 1.00 98.12 233 LEU A O 1
ATOM 1804 N N . LYS A 1 234 ? 7.935 -3.960 -15.934 1.00 98.25 234 LYS A N 1
ATOM 1805 C CA . LYS A 1 234 ? 7.048 -3.738 -14.785 1.00 98.25 234 LYS A CA 1
ATOM 1806 C C . LYS A 1 234 ? 7.697 -2.768 -13.802 1.00 98.25 234 LYS A C 1
ATOM 1808 O O . LYS A 1 234 ? 8.916 -2.687 -13.737 1.00 98.25 234 LYS A O 1
ATOM 1813 N N . PHE A 1 235 ? 6.896 -2.051 -13.019 1.00 97.94 235 PHE A N 1
ATOM 1814 C CA . PHE A 1 235 ? 7.405 -1.294 -11.873 1.00 97.94 235 PHE A CA 1
ATOM 1815 C C . PHE A 1 235 ? 7.315 -2.201 -10.645 1.00 97.94 235 PHE A C 1
ATOM 1817 O O . PHE A 1 235 ? 6.210 -2.569 -10.236 1.00 97.94 235 PHE A O 1
ATOM 1824 N N . VAL A 1 236 ? 8.464 -2.641 -10.128 1.00 98.06 236 VAL A N 1
ATOM 1825 C CA . VAL A 1 236 ? 8.533 -3.705 -9.118 1.00 98.06 236 VAL A CA 1
ATOM 1826 C C . VAL A 1 236 ? 9.212 -3.185 -7.861 1.00 98.06 236 VAL A C 1
ATOM 1828 O O . VAL A 1 236 ? 10.339 -2.692 -7.900 1.00 98.06 236 VAL A O 1
ATOM 1831 N N . ALA A 1 237 ? 8.522 -3.348 -6.737 1.00 97.81 237 ALA A N 1
ATOM 1832 C CA . ALA A 1 237 ? 9.143 -3.359 -5.428 1.00 97.81 237 ALA A CA 1
ATOM 1833 C C . ALA A 1 237 ? 9.784 -4.725 -5.183 1.00 97.81 237 ALA A C 1
ATOM 1835 O O . ALA A 1 237 ? 9.137 -5.755 -5.380 1.00 97.81 237 ALA A O 1
ATOM 1836 N N . SER A 1 238 ? 11.024 -4.734 -4.719 1.00 96.62 238 SER A N 1
ATOM 1837 C CA . SER A 1 238 ? 11.716 -5.927 -4.233 1.00 96.62 238 SER A CA 1
ATOM 1838 C C . SER A 1 238 ? 12.267 -5.654 -2.845 1.00 96.62 238 SER A C 1
ATOM 1840 O O . SER A 1 238 ? 12.835 -4.584 -2.629 1.00 96.62 238 SER A O 1
ATOM 1842 N N . SER A 1 239 ? 12.150 -6.618 -1.943 1.00 96.25 239 SER A N 1
ATOM 1843 C CA . SER A 1 239 ? 12.707 -6.542 -0.598 1.00 96.25 239 SER A CA 1
ATOM 1844 C C . SER A 1 239 ? 13.238 -7.908 -0.197 1.00 96.25 239 SER A C 1
ATOM 1846 O O . SER A 1 239 ? 12.477 -8.871 -0.190 1.00 96.25 239 SER A O 1
ATOM 1848 N N . MET A 1 240 ? 14.533 -8.003 0.086 1.00 93.56 240 MET A N 1
ATOM 1849 C CA . MET A 1 240 ? 15.230 -9.254 0.404 1.00 93.56 240 MET A CA 1
ATOM 1850 C C . MET A 1 240 ? 15.984 -9.114 1.718 1.00 93.56 240 MET A C 1
ATOM 1852 O O . MET A 1 240 ? 16.499 -8.033 2.009 1.00 93.56 240 MET A O 1
ATOM 1856 N N . LYS A 1 241 ? 16.114 -10.202 2.478 1.00 90.00 241 LYS A N 1
ATOM 1857 C CA . LYS A 1 241 ? 16.916 -10.235 3.707 1.00 90.00 241 LYS A CA 1
ATOM 1858 C C . LYS A 1 241 ? 18.177 -11.079 3.521 1.00 90.00 241 LYS A C 1
ATOM 1860 O O . LYS A 1 241 ? 18.081 -12.246 3.155 1.00 90.00 241 LYS A O 1
ATOM 1865 N N . ASN A 1 242 ? 19.351 -10.501 3.777 1.00 87.50 242 ASN A N 1
ATOM 1866 C CA . ASN A 1 242 ? 20.626 -11.216 3.645 1.00 87.50 242 ASN A CA 1
ATOM 1867 C C . ASN A 1 242 ? 21.028 -11.963 4.936 1.00 87.50 242 ASN A C 1
ATOM 1869 O O . ASN A 1 242 ? 20.415 -11.801 5.995 1.00 87.50 242 ASN A O 1
ATOM 1873 N N . GLU A 1 243 ? 22.087 -12.776 4.849 1.00 85.19 243 GLU A N 1
ATOM 1874 C CA . GLU A 1 243 ? 22.611 -13.564 5.979 1.00 85.19 243 GLU A CA 1
ATOM 1875 C C . GLU A 1 243 ? 23.115 -12.695 7.150 1.00 85.19 243 GLU A C 1
ATOM 1877 O O . GLU A 1 243 ? 23.106 -13.144 8.295 1.00 85.19 243 GLU A O 1
ATOM 1882 N N . GLU A 1 244 ? 23.484 -11.433 6.897 1.00 86.31 244 GLU A N 1
ATOM 1883 C CA . GLU A 1 244 ? 23.898 -10.456 7.918 1.00 86.31 244 GLU A CA 1
ATOM 1884 C C . GLU A 1 244 ? 22.706 -9.731 8.590 1.00 86.31 244 GLU A C 1
ATOM 1886 O O . GLU A 1 244 ? 22.901 -8.809 9.384 1.00 86.31 244 GLU A O 1
ATOM 1891 N N . ASN A 1 245 ? 21.462 -10.168 8.329 1.00 85.12 245 ASN A N 1
ATOM 1892 C CA . ASN A 1 245 ? 20.213 -9.566 8.827 1.00 85.12 245 ASN A CA 1
ATOM 1893 C C . ASN A 1 245 ? 19.994 -8.114 8.329 1.00 85.12 245 ASN A C 1
ATOM 1895 O O . ASN A 1 245 ? 19.243 -7.341 8.926 1.00 85.12 245 ASN A O 1
ATOM 1899 N N . GLU A 1 246 ? 20.607 -7.746 7.208 1.00 92.25 246 GLU A N 1
ATOM 1900 C CA . GLU A 1 246 ? 20.344 -6.500 6.489 1.00 92.25 246 GLU A CA 1
ATOM 1901 C C . GLU A 1 246 ? 19.228 -6.696 5.455 1.00 92.25 246 GLU A C 1
ATOM 1903 O O . GLU A 1 246 ? 18.937 -7.819 5.034 1.00 92.25 246 GLU A O 1
ATOM 1908 N N . VAL A 1 247 ? 18.619 -5.592 5.021 1.00 94.56 247 VAL A N 1
ATOM 1909 C CA . VAL A 1 247 ? 17.524 -5.596 4.046 1.00 94.56 247 VAL A CA 1
ATOM 1910 C C . VAL A 1 247 ? 17.931 -4.872 2.767 1.00 94.56 247 VAL A C 1
ATOM 1912 O O . VAL A 1 247 ? 18.311 -3.705 2.801 1.00 94.56 247 VAL A O 1
ATOM 1915 N N . LEU A 1 248 ? 17.798 -5.539 1.624 1.00 94.62 248 LEU A N 1
ATOM 1916 C CA . LEU A 1 248 ? 17.971 -4.947 0.301 1.00 94.62 248 LEU A CA 1
ATOM 1917 C C . LEU A 1 248 ? 16.582 -4.632 -0.265 1.00 94.62 248 LEU A C 1
ATOM 1919 O O . LEU A 1 248 ? 15.904 -5.517 -0.789 1.00 94.62 248 LEU A O 1
ATOM 1923 N N . ILE A 1 249 ? 16.145 -3.378 -0.118 1.00 96.25 249 ILE A N 1
ATOM 1924 C CA . ILE A 1 249 ? 14.784 -2.915 -0.434 1.00 96.25 249 ILE A CA 1
ATOM 1925 C C . ILE A 1 249 ? 14.812 -1.788 -1.473 1.00 96.25 249 ILE A C 1
ATOM 1927 O O . ILE A 1 249 ? 15.422 -0.741 -1.260 1.00 96.25 249 ILE A O 1
ATOM 1931 N N . ARG A 1 250 ? 14.184 -2.023 -2.633 1.00 96.12 250 ARG A N 1
ATOM 1932 C CA . ARG A 1 250 ? 14.250 -1.141 -3.815 1.00 96.12 250 ARG A CA 1
ATOM 1933 C C . ARG A 1 250 ? 12.930 -1.119 -4.590 1.00 96.12 250 ARG A C 1
ATOM 1935 O O . ARG A 1 250 ? 12.186 -2.102 -4.587 1.00 96.12 250 ARG A O 1
ATOM 1942 N N . VAL A 1 251 ? 12.657 -0.011 -5.276 1.00 98.06 251 VAL A N 1
ATOM 1943 C CA . VAL A 1 251 ? 11.450 0.234 -6.085 1.00 98.06 251 VAL A CA 1
ATOM 1944 C C . VAL A 1 251 ? 11.862 0.776 -7.454 1.00 98.06 251 VAL A C 1
ATOM 1946 O O . VAL A 1 251 ? 12.258 1.931 -7.561 1.00 98.06 251 VAL A O 1
ATOM 1949 N N . GLU A 1 252 ? 11.807 -0.035 -8.513 1.00 97.69 252 GLU A N 1
ATOM 1950 C CA . GLU A 1 252 ? 12.411 0.362 -9.799 1.00 97.69 252 GLU A CA 1
ATOM 1951 C C . GLU A 1 252 ? 11.798 -0.312 -11.042 1.00 97.69 252 GLU A C 1
ATOM 1953 O O . GLU A 1 252 ? 11.168 -1.378 -10.936 1.00 97.69 252 GLU A O 1
ATOM 1958 N N . PRO A 1 253 ? 11.998 0.265 -12.245 1.00 97.94 253 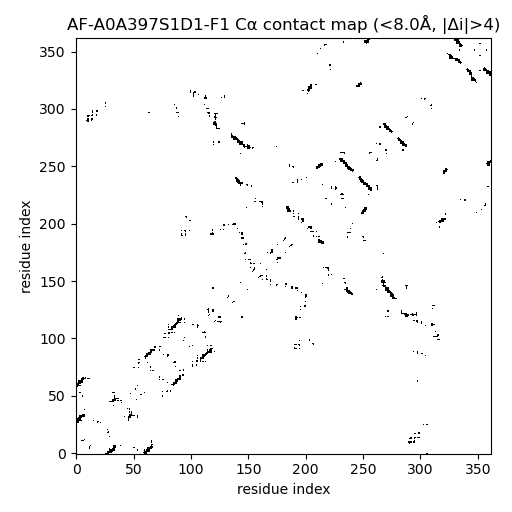PRO A N 1
ATOM 1959 C CA . PRO A 1 253 ? 11.642 -0.382 -13.497 1.00 97.94 253 PRO A CA 1
ATOM 1960 C C . PRO A 1 253 ? 12.421 -1.693 -13.643 1.00 97.94 253 PRO A C 1
ATOM 1962 O O . PRO A 1 253 ? 13.644 -1.746 -13.528 1.00 97.94 253 PRO A O 1
ATOM 1965 N N . THR A 1 254 ? 11.689 -2.778 -13.859 1.00 98.19 254 THR A N 1
ATOM 1966 C CA . THR A 1 254 ? 12.203 -4.142 -13.794 1.00 98.19 254 THR A CA 1
ATOM 1967 C C . THR A 1 254 ? 11.698 -4.949 -14.992 1.00 98.19 254 THR A C 1
ATOM 1969 O O . THR A 1 254 ? 10.494 -5.058 -15.233 1.00 98.19 254 THR A O 1
ATOM 1972 N N . MET A 1 255 ? 12.635 -5.494 -15.761 1.00 98.12 255 MET A N 1
ATOM 1973 C CA . MET A 1 255 ? 12.434 -6.441 -16.851 1.00 98.12 255 MET A CA 1
ATOM 1974 C C . MET A 1 255 ? 12.158 -7.825 -16.262 1.00 98.12 255 MET A C 1
ATOM 1976 O O . MET A 1 255 ? 13.055 -8.448 -15.701 1.00 98.12 255 MET A O 1
ATOM 1980 N N . VAL A 1 256 ? 10.923 -8.307 -16.406 1.00 97.88 256 VAL A N 1
ATOM 1981 C CA . VAL A 1 256 ? 10.521 -9.664 -16.004 1.00 97.88 256 VAL A CA 1
ATOM 1982 C C . VAL A 1 256 ? 10.407 -10.559 -17.246 1.00 97.88 256 VAL A C 1
ATOM 1984 O O . VAL A 1 256 ? 9.835 -10.110 -18.243 1.00 97.88 256 VAL A O 1
ATOM 1987 N N . PRO A 1 257 ? 10.923 -11.801 -17.245 1.00 97.75 257 PRO A N 1
ATOM 1988 C CA . PRO A 1 257 ? 10.792 -12.723 -18.371 1.00 97.75 257 PRO A CA 1
ATOM 1989 C C . PRO A 1 257 ? 9.334 -12.903 -18.808 1.00 97.75 257 PRO A C 1
ATOM 1991 O O . PRO A 1 257 ? 8.432 -12.947 -17.971 1.00 97.75 257 PRO A O 1
ATOM 1994 N N . LEU A 1 258 ? 9.071 -13.054 -20.111 1.00 96.69 258 LEU A N 1
ATOM 1995 C CA . LEU A 1 258 ? 7.695 -13.172 -20.632 1.00 96.69 258 LEU A CA 1
ATOM 1996 C C . LEU A 1 258 ? 6.918 -14.407 -20.124 1.00 96.69 258 LEU A C 1
ATOM 1998 O O . LEU A 1 258 ? 5.695 -14.452 -20.251 1.00 96.69 258 LEU A O 1
ATOM 2002 N N . ASN A 1 259 ? 7.603 -15.394 -19.538 1.00 95.62 259 ASN A N 1
ATOM 2003 C CA . ASN A 1 259 ? 7.017 -16.553 -18.855 1.00 95.62 259 ASN A CA 1
ATOM 2004 C C . ASN A 1 259 ? 6.896 -16.391 -17.323 1.00 95.62 259 ASN A C 1
ATOM 2006 O O . ASN A 1 259 ? 6.287 -17.247 -16.682 1.00 95.62 259 ASN A O 1
ATOM 2010 N N . HIS A 1 260 ? 7.455 -15.334 -16.727 1.00 95.62 260 HIS A N 1
ATOM 2011 C CA . HIS A 1 260 ? 7.340 -15.054 -15.295 1.00 95.62 260 HIS A CA 1
ATOM 2012 C C . HIS A 1 260 ? 5.920 -14.546 -14.962 1.00 95.62 260 HIS A C 1
ATOM 2014 O O . HIS A 1 260 ? 5.385 -13.729 -15.720 1.00 95.62 260 HIS A O 1
ATOM 2020 N N . PRO A 1 261 ? 5.289 -14.947 -13.835 1.00 94.75 261 PRO A N 1
ATOM 2021 C CA . PRO A 1 261 ? 3.909 -14.569 -13.517 1.00 94.75 261 PRO A CA 1
ATOM 2022 C C . PRO A 1 261 ? 3.614 -13.065 -13.612 1.00 94.75 261 PRO A C 1
ATOM 2024 O O . PRO A 1 261 ? 2.551 -12.680 -14.103 1.00 94.75 261 PRO A O 1
ATOM 2027 N N . PHE A 1 262 ? 4.566 -12.200 -13.241 1.00 96.81 262 PHE A N 1
ATOM 2028 C CA . PHE A 1 262 ? 4.399 -10.740 -13.305 1.00 96.81 262 PHE A CA 1
ATOM 2029 C C . PHE A 1 262 ? 4.225 -10.182 -14.727 1.00 96.81 262 PHE A C 1
ATOM 2031 O O . PHE A 1 262 ? 3.602 -9.131 -14.882 1.00 96.81 262 PHE A O 1
ATOM 2038 N N . ALA A 1 263 ? 4.683 -10.875 -15.777 1.00 96.88 263 ALA A N 1
ATOM 2039 C CA . ALA A 1 263 ? 4.421 -10.463 -17.160 1.00 96.88 263 ALA A CA 1
ATOM 2040 C C . ALA A 1 263 ? 2.911 -10.478 -17.489 1.00 96.88 263 ALA A C 1
ATOM 2042 O O . ALA A 1 263 ? 2.431 -9.664 -18.282 1.00 96.88 263 ALA A O 1
ATOM 2043 N N . SER A 1 264 ? 2.141 -11.354 -16.828 1.00 96.19 264 SER A N 1
ATOM 2044 C CA . SER A 1 264 ? 0.682 -11.454 -16.983 1.00 96.19 264 SER A CA 1
ATOM 2045 C C . SER A 1 264 ? -0.116 -10.414 -16.177 1.00 96.19 264 SER A C 1
ATOM 2047 O O . SER A 1 264 ? -1.291 -10.185 -16.468 1.00 96.19 264 SER A O 1
ATOM 2049 N N . VAL A 1 265 ? 0.507 -9.753 -15.193 1.00 97.12 265 VAL A N 1
ATOM 2050 C CA . VAL A 1 265 ? -0.146 -8.797 -14.281 1.00 97.12 265 VAL A CA 1
ATOM 2051 C C . VAL A 1 265 ? -0.334 -7.464 -15.007 1.00 97.12 265 VAL A C 1
ATOM 2053 O O . VAL A 1 265 ? 0.600 -6.671 -15.127 1.00 97.12 265 VAL A O 1
ATOM 2056 N N . LYS A 1 266 ? -1.533 -7.223 -15.541 1.00 96.12 266 LYS A N 1
ATOM 2057 C CA . LYS A 1 266 ? -1.836 -6.136 -16.492 1.00 96.12 266 LYS A CA 1
ATOM 2058 C C . LYS A 1 266 ? -2.899 -5.165 -15.974 1.00 96.12 266 LYS A C 1
ATOM 2060 O O . LYS A 1 266 ? -3.707 -5.517 -15.118 1.00 96.12 266 LYS A O 1
ATOM 2065 N N . ASN A 1 267 ? -2.960 -3.981 -16.583 1.00 95.31 267 ASN A N 1
ATOM 2066 C CA . ASN A 1 267 ? -3.896 -2.901 -16.244 1.00 95.31 267 ASN A CA 1
ATOM 2067 C C . ASN A 1 267 ? -3.710 -2.428 -14.790 1.00 95.31 267 ASN A C 1
ATOM 2069 O O . ASN A 1 267 ? -2.587 -2.396 -14.297 1.00 95.31 267 ASN A O 1
ATOM 2073 N N . GLU A 1 268 ? -4.786 -2.054 -14.098 1.00 92.88 268 GLU A N 1
ATOM 2074 C CA . GLU A 1 268 ? -4.756 -1.533 -12.726 1.00 92.88 268 GLU A CA 1
ATOM 2075 C C . GLU A 1 268 ? -4.568 -2.610 -11.636 1.00 92.88 268 GLU A C 1
ATOM 2077 O O . GLU A 1 268 ? -4.731 -2.336 -10.443 1.00 92.88 268 GLU A O 1
ATOM 2082 N N . PHE A 1 269 ? -4.268 -3.851 -12.029 1.00 94.25 269 PHE A N 1
ATOM 2083 C CA . PHE A 1 269 ? -4.075 -4.960 -11.102 1.00 94.25 269 PHE A CA 1
ATOM 2084 C C . PHE A 1 269 ? -2.686 -4.925 -10.459 1.00 94.25 269 PHE A C 1
ATOM 2086 O O . PHE A 1 269 ? -1.673 -4.660 -11.111 1.00 94.25 269 PHE A O 1
ATOM 2093 N N . ASN A 1 270 ? -2.672 -5.270 -9.175 1.00 95.25 270 ASN A N 1
ATOM 2094 C CA . ASN A 1 270 ? -1.486 -5.484 -8.364 1.00 95.25 270 ASN A CA 1
ATOM 2095 C C . ASN A 1 270 ? -1.182 -6.984 -8.253 1.00 95.25 270 ASN A C 1
ATOM 2097 O O . ASN A 1 270 ? -2.078 -7.829 -8.363 1.00 95.25 270 ASN A O 1
ATOM 2101 N N . ALA A 1 271 ? 0.071 -7.295 -7.930 1.00 96.12 271 ALA A N 1
ATOM 2102 C CA . ALA A 1 271 ? 0.479 -8.613 -7.464 1.00 96.12 271 ALA A CA 1
ATOM 2103 C C . ALA A 1 271 ? 1.509 -8.495 -6.335 1.00 96.12 271 ALA A C 1
ATOM 2105 O O . ALA A 1 271 ? 2.322 -7.573 -6.340 1.00 96.12 271 ALA A O 1
ATOM 2106 N N . VAL A 1 272 ? 1.493 -9.437 -5.395 1.00 96.31 272 VAL A N 1
ATOM 2107 C CA . VAL A 1 272 ? 2.516 -9.587 -4.349 1.00 96.31 272 VAL A CA 1
ATOM 2108 C C . VAL A 1 272 ? 2.929 -11.049 -4.311 1.00 96.31 272 VAL A C 1
ATOM 2110 O O . VAL A 1 272 ? 2.067 -11.915 -4.204 1.00 96.31 272 VAL A O 1
ATOM 2113 N N . LEU A 1 273 ? 4.224 -11.318 -4.429 1.00 94.62 273 LEU A N 1
ATOM 2114 C CA . LEU A 1 273 ? 4.836 -12.639 -4.374 1.00 94.62 273 LEU A CA 1
ATOM 2115 C C . LEU A 1 273 ? 5.782 -12.689 -3.174 1.00 94.62 273 LEU A C 1
ATOM 2117 O O . LEU A 1 273 ? 6.627 -11.809 -3.012 1.00 94.62 273 LEU A O 1
ATOM 2121 N N . PHE A 1 274 ? 5.633 -13.725 -2.353 1.00 91.38 274 PHE A N 1
ATOM 2122 C CA . PHE A 1 274 ? 6.511 -14.013 -1.221 1.00 91.38 274 PHE A CA 1
ATOM 2123 C C . PHE A 1 274 ? 7.233 -15.344 -1.433 1.00 91.38 274 PHE A C 1
ATOM 2125 O O . PHE A 1 274 ? 6.591 -16.337 -1.792 1.00 91.38 274 PHE A O 1
ATOM 2132 N N . THR A 1 275 ? 8.532 -15.378 -1.145 1.00 86.81 275 THR A N 1
ATOM 2133 C CA . THR A 1 275 ? 9.318 -16.613 -0.997 1.00 86.81 275 THR A CA 1
ATOM 2134 C C . THR A 1 275 ? 9.515 -16.915 0.493 1.00 86.81 275 THR A C 1
ATOM 2136 O O . THR A 1 275 ? 9.500 -16.014 1.337 1.00 86.81 275 THR A O 1
ATOM 2139 N N . GLY A 1 276 ? 9.717 -18.181 0.855 1.00 79.62 276 GLY A N 1
ATOM 2140 C CA . GLY A 1 276 ? 9.998 -18.556 2.240 1.00 79.62 276 GLY A CA 1
ATOM 2141 C C . GLY A 1 276 ? 10.731 -19.884 2.341 1.00 79.62 276 GLY A C 1
ATOM 2142 O O . GLY A 1 276 ? 10.686 -20.701 1.427 1.00 79.62 276 GLY A O 1
ATOM 2143 N N . SER A 1 277 ? 11.400 -20.120 3.467 1.00 71.50 277 SER A N 1
ATOM 2144 C CA . SER A 1 277 ? 12.383 -21.213 3.624 1.00 71.50 277 SER A CA 1
ATOM 2145 C C . SER A 1 277 ? 11.816 -22.642 3.542 1.00 71.50 277 SER A C 1
ATOM 2147 O O . SER A 1 277 ? 12.571 -23.612 3.536 1.00 71.50 277 SER A O 1
ATOM 2149 N N . THR A 1 278 ? 10.491 -22.784 3.512 1.00 65.50 278 THR A N 1
ATOM 2150 C CA . THR A 1 278 ? 9.736 -24.051 3.590 1.00 65.50 278 THR A CA 1
ATOM 2151 C C . THR A 1 278 ? 8.589 -24.146 2.578 1.00 65.50 278 THR A C 1
ATOM 2153 O O . THR A 1 278 ? 8.042 -25.232 2.381 1.00 65.50 278 THR A O 1
ATOM 2156 N N . ASN A 1 279 ? 8.226 -23.035 1.930 1.00 59.94 279 ASN A N 1
ATOM 2157 C CA . ASN A 1 279 ? 7.116 -22.927 0.986 1.00 59.94 279 ASN A CA 1
ATOM 2158 C C . ASN A 1 279 ? 7.650 -22.611 -0.418 1.00 59.94 279 ASN A C 1
ATOM 2160 O O . ASN A 1 279 ? 8.587 -21.835 -0.566 1.00 59.94 279 ASN A O 1
ATOM 2164 N N . SER A 1 280 ? 6.984 -23.122 -1.454 1.00 73.81 280 SER A N 1
ATOM 2165 C CA . SER A 1 280 ? 7.073 -22.528 -2.793 1.00 73.81 280 SER A CA 1
ATOM 2166 C C . SER A 1 280 ? 6.437 -21.134 -2.819 1.00 73.81 280 SER A C 1
ATOM 2168 O O . SER A 1 280 ? 5.553 -20.852 -2.006 1.00 73.81 280 SER A O 1
ATOM 2170 N N . ASP A 1 281 ? 6.815 -20.326 -3.808 1.00 86.94 281 ASP A N 1
ATOM 2171 C CA . ASP A 1 281 ? 6.307 -18.978 -4.075 1.00 86.94 281 ASP A CA 1
ATOM 2172 C C . ASP A 1 281 ? 4.789 -18.846 -3.856 1.00 86.94 281 ASP A C 1
ATOM 2174 O O . ASP A 1 281 ? 3.983 -19.580 -4.442 1.00 86.94 281 ASP A O 1
ATOM 2178 N N . LEU A 1 282 ? 4.386 -17.873 -3.038 1.00 90.25 282 LEU A N 1
ATOM 2179 C CA . LEU A 1 282 ? 2.982 -17.532 -2.813 1.00 90.25 282 LEU A CA 1
ATOM 2180 C C . LEU A 1 282 ? 2.667 -16.192 -3.476 1.00 90.25 282 LEU A C 1
ATOM 2182 O O . LEU A 1 282 ? 3.060 -15.146 -2.961 1.00 90.25 282 LEU A O 1
ATOM 2186 N N . MET A 1 283 ? 1.943 -16.221 -4.602 1.00 93.19 283 MET A N 1
ATOM 2187 C CA . MET A 1 283 ? 1.513 -15.012 -5.314 1.00 93.19 283 MET A CA 1
ATOM 2188 C C . MET A 1 283 ? 0.032 -14.685 -5.084 1.00 93.19 283 MET A C 1
ATOM 2190 O O . MET A 1 283 ? -0.860 -15.475 -5.392 1.00 93.19 283 MET A O 1
ATOM 2194 N N . PHE A 1 284 ? -0.219 -13.463 -4.626 1.00 93.94 284 PHE A N 1
ATOM 2195 C CA . PHE A 1 284 ? -1.532 -12.854 -4.449 1.00 93.94 284 PHE A CA 1
ATOM 2196 C C . PHE A 1 284 ? -1.769 -11.845 -5.576 1.00 93.94 284 PHE A C 1
ATOM 2198 O O . PHE A 1 284 ? -0.874 -11.072 -5.911 1.00 93.94 284 PHE A O 1
ATOM 2205 N N . TYR A 1 285 ? -2.964 -11.841 -6.169 1.00 94.69 285 TYR A N 1
ATOM 2206 C CA . TYR A 1 285 ? -3.308 -11.023 -7.339 1.00 94.69 285 TYR A CA 1
ATOM 2207 C C . TYR A 1 285 ? -4.715 -10.434 -7.201 1.00 94.69 285 TYR A C 1
ATOM 2209 O O . TYR A 1 285 ? -5.639 -11.117 -6.758 1.00 94.69 285 TYR A O 1
ATOM 2217 N N . GLY A 1 286 ? -4.895 -9.174 -7.600 1.00 92.31 286 GLY A N 1
ATOM 2218 C CA . GLY A 1 286 ? -6.189 -8.495 -7.521 1.00 92.31 286 GLY A CA 1
ATOM 2219 C C . GLY A 1 286 ? -6.091 -6.988 -7.743 1.00 92.31 286 GLY A C 1
ATOM 2220 O O . GLY A 1 286 ? -5.095 -6.487 -8.262 1.00 92.31 286 GLY A O 1
ATOM 2221 N N . LYS A 1 287 ? -7.129 -6.240 -7.357 1.00 86.62 287 LYS A N 1
ATOM 2222 C CA . LYS A 1 287 ? -7.126 -4.773 -7.471 1.00 86.62 287 LYS A CA 1
ATOM 2223 C C . LYS A 1 287 ? -6.519 -4.136 -6.223 1.00 86.62 287 LYS A C 1
ATOM 2225 O O . LYS A 1 287 ? -7.059 -4.270 -5.128 1.00 86.62 287 LYS A O 1
ATOM 2230 N N . GLY A 1 288 ? -5.416 -3.414 -6.417 1.00 78.94 288 GLY A N 1
ATOM 2231 C CA . GLY A 1 288 ? -4.668 -2.744 -5.350 1.00 78.94 288 GLY A CA 1
ATOM 2232 C C . GLY A 1 288 ? -5.273 -1.443 -4.824 1.00 78.94 288 GLY A C 1
ATOM 2233 O O . GLY A 1 288 ? -4.702 -0.827 -3.927 1.00 78.94 288 GLY A O 1
ATOM 2234 N N . ALA A 1 289 ? -6.388 -0.994 -5.402 1.00 74.44 289 ALA A N 1
ATOM 2235 C CA . ALA A 1 289 ? -7.052 0.261 -5.078 1.00 74.44 289 ALA A CA 1
ATOM 2236 C C . ALA A 1 289 ? -8.546 0.213 -5.444 1.00 74.44 289 ALA A C 1
ATOM 2238 O O . ALA A 1 289 ? -8.997 -0.654 -6.199 1.00 74.44 289 ALA A O 1
ATOM 2239 N N . GLY A 1 290 ? -9.301 1.191 -4.939 1.00 80.88 290 GLY A N 1
ATOM 2240 C CA . GLY A 1 290 ? -10.708 1.425 -5.270 1.00 80.88 290 GLY A CA 1
ATOM 2241 C C . GLY A 1 290 ? -11.635 1.341 -4.056 1.00 80.88 290 GLY A C 1
ATOM 2242 O O . GLY A 1 290 ? -11.380 0.594 -3.118 1.00 80.88 290 GLY A O 1
ATOM 2243 N N . SER A 1 291 ? -12.741 2.097 -4.101 1.00 83.56 291 SER A N 1
ATOM 2244 C CA . SER A 1 291 ? -13.703 2.259 -2.993 1.00 83.56 291 SER A CA 1
ATOM 2245 C C . SER A 1 291 ? -14.089 0.940 -2.313 1.00 83.56 291 SER A C 1
ATOM 2247 O O . SER A 1 291 ? -13.847 0.776 -1.121 1.00 83.56 291 SER A O 1
ATOM 2249 N N . ILE A 1 292 ? -14.654 -0.003 -3.075 1.00 88.25 292 ILE A N 1
ATOM 2250 C CA . ILE A 1 292 ? -15.163 -1.268 -2.533 1.00 88.25 292 ILE A CA 1
ATOM 2251 C C . ILE A 1 292 ? -14.032 -2.235 -2.141 1.00 88.25 292 ILE A C 1
ATOM 2253 O O . ILE A 1 292 ? -14.089 -2.711 -1.014 1.00 88.25 292 ILE A O 1
ATOM 2257 N N . PRO A 1 293 ? -12.987 -2.499 -2.960 1.00 89.06 293 PRO A N 1
ATOM 2258 C CA . PRO A 1 293 ? -11.849 -3.325 -2.537 1.00 89.06 293 PRO A CA 1
ATOM 2259 C C . PRO A 1 293 ? -11.237 -2.889 -1.196 1.00 89.06 293 PRO A C 1
ATOM 2261 O O . PRO A 1 293 ? -11.133 -3.703 -0.280 1.00 89.06 293 PRO A O 1
ATOM 2264 N N . THR A 1 294 ? -10.920 -1.598 -1.044 1.00 91.62 294 THR A N 1
ATOM 2265 C CA . THR A 1 294 ? -10.323 -1.056 0.187 1.00 91.62 294 THR A CA 1
ATOM 2266 C C . THR A 1 294 ? -11.305 -1.069 1.363 1.00 91.62 294 THR A C 1
ATOM 2268 O O . THR A 1 294 ? -10.924 -1.415 2.479 1.00 91.62 294 THR A O 1
ATOM 2271 N N . ALA A 1 295 ? -12.587 -0.762 1.137 1.00 94.25 295 ALA A N 1
ATOM 2272 C CA . ALA A 1 295 ? -13.603 -0.849 2.187 1.00 94.25 295 ALA A CA 1
ATOM 2273 C C . ALA A 1 295 ? -13.855 -2.293 2.664 1.00 94.25 295 ALA A C 1
ATOM 2275 O O . ALA A 1 295 ? -14.082 -2.508 3.853 1.00 94.25 295 ALA A O 1
ATOM 2276 N N . THR A 1 296 ? -13.771 -3.285 1.773 1.00 93.19 296 THR A N 1
ATOM 2277 C CA . THR A 1 296 ? -13.887 -4.708 2.127 1.00 93.19 296 THR A CA 1
ATOM 2278 C C . THR A 1 296 ? -12.729 -5.163 3.017 1.00 93.19 296 THR A C 1
ATOM 2280 O O . THR A 1 296 ? -12.975 -5.877 3.986 1.00 93.19 296 THR A O 1
ATOM 2283 N N . ALA A 1 297 ? -11.494 -4.713 2.761 1.00 93.56 297 ALA A N 1
ATOM 2284 C CA . ALA A 1 297 ? -10.354 -4.998 3.639 1.00 93.56 297 ALA A CA 1
ATOM 2285 C C . ALA A 1 297 ? -10.565 -4.422 5.055 1.00 93.56 297 ALA A C 1
ATOM 2287 O O . ALA A 1 297 ? -10.451 -5.153 6.037 1.00 93.56 297 ALA A O 1
ATOM 2288 N N . ILE A 1 298 ? -10.999 -3.159 5.161 1.00 95.81 298 ILE A N 1
ATOM 2289 C CA . ILE A 1 298 ? -11.338 -2.506 6.443 1.00 95.81 298 ILE A CA 1
ATOM 2290 C C . ILE A 1 298 ? -12.439 -3.268 7.199 1.00 95.81 298 ILE A C 1
ATOM 2292 O O . ILE A 1 298 ? -12.366 -3.445 8.414 1.00 95.81 298 ILE A O 1
ATOM 2296 N N . VAL A 1 299 ? -13.477 -3.738 6.501 1.00 95.38 299 VAL A N 1
ATOM 2297 C CA . VAL A 1 299 ? -14.573 -4.487 7.136 1.00 95.38 299 VAL A CA 1
ATOM 2298 C C . VAL A 1 299 ? -14.155 -5.921 7.502 1.00 95.38 299 VAL A C 1
ATOM 2300 O O . VAL A 1 299 ? -14.631 -6.450 8.504 1.00 95.38 299 VAL A O 1
ATOM 2303 N N . SER A 1 300 ? -13.205 -6.524 6.780 1.00 94.06 300 SER A N 1
ATOM 2304 C CA . SER A 1 300 ? -12.562 -7.792 7.165 1.00 94.06 300 SER A CA 1
ATOM 2305 C C . SER A 1 300 ? -11.709 -7.645 8.435 1.00 94.06 300 SER A C 1
ATOM 2307 O O . SER A 1 300 ? -11.761 -8.505 9.323 1.00 94.06 300 SER A O 1
ATOM 2309 N N . ASP A 1 301 ? -10.979 -6.532 8.568 1.00 95.12 301 ASP A N 1
ATOM 2310 C CA . ASP A 1 301 ? -10.281 -6.154 9.803 1.00 95.12 301 ASP A CA 1
ATOM 2311 C C . ASP A 1 301 ? -11.275 -6.004 10.970 1.00 95.12 301 ASP A C 1
ATOM 2313 O O . ASP A 1 301 ? -11.072 -6.600 12.030 1.00 95.12 301 ASP A O 1
ATOM 2317 N N . LEU A 1 302 ? -12.398 -5.305 10.756 1.00 95.94 302 LEU A N 1
ATOM 2318 C CA . LEU A 1 302 ? -13.456 -5.100 11.755 1.00 95.94 302 LEU A CA 1
ATOM 2319 C C . LEU A 1 302 ? -14.097 -6.412 12.230 1.00 95.94 302 LEU A C 1
ATOM 2321 O O . LEU A 1 302 ? -14.201 -6.640 13.436 1.00 95.94 302 LEU A O 1
ATOM 2325 N N . VAL A 1 303 ? -14.489 -7.296 11.305 1.00 94.44 303 VAL A N 1
ATOM 2326 C CA . VAL A 1 303 ? -14.999 -8.643 11.631 1.00 94.44 303 VAL A CA 1
ATOM 2327 C C . VAL A 1 303 ? -13.951 -9.438 12.411 1.00 94.44 303 VAL A C 1
ATOM 2329 O O . VAL A 1 303 ? -14.272 -10.109 13.388 1.00 94.44 303 VAL A O 1
ATOM 2332 N N . SER A 1 304 ? -12.675 -9.308 12.049 1.00 92.19 304 SER A N 1
ATOM 2333 C CA . SER A 1 304 ? -11.594 -9.992 12.759 1.00 92.19 304 SER A CA 1
ATOM 2334 C C . SER A 1 304 ? -11.339 -9.431 14.166 1.00 92.19 304 SER A C 1
ATOM 2336 O O . SER A 1 304 ? -10.914 -10.191 15.030 1.00 92.19 304 SER A O 1
ATOM 2338 N N . ILE A 1 305 ? -11.633 -8.155 14.442 1.00 93.38 305 ILE A N 1
ATOM 2339 C CA . ILE A 1 305 ? -11.638 -7.605 15.811 1.00 93.38 305 ILE A CA 1
ATOM 2340 C C . ILE A 1 305 ? -12.852 -8.132 16.594 1.00 93.38 305 ILE A C 1
ATOM 2342 O O . ILE A 1 305 ? -12.690 -8.609 17.715 1.00 93.38 305 ILE A O 1
ATOM 2346 N N . LEU A 1 306 ? -14.050 -8.121 15.994 1.00 93.75 306 LEU A N 1
ATOM 2347 C CA . LEU A 1 306 ? -15.290 -8.637 16.601 1.00 93.75 306 LEU A CA 1
ATOM 2348 C C . LEU A 1 306 ? -15.186 -10.115 17.019 1.00 93.75 306 LEU A C 1
ATOM 2350 O O . LEU A 1 306 ? -15.723 -10.506 18.053 1.00 93.75 306 LEU A O 1
ATOM 2354 N N . GLU A 1 307 ? -14.467 -10.926 16.243 1.00 92.25 307 GLU A N 1
ATOM 2355 C CA . GLU A 1 307 ? -14.233 -12.350 16.514 1.00 92.25 307 GLU A CA 1
ATOM 2356 C C . GLU A 1 307 ? -13.000 -12.625 17.402 1.00 92.25 307 GLU A C 1
ATOM 2358 O O . GLU A 1 307 ? -12.625 -13.781 17.588 1.00 92.25 307 GLU A O 1
ATOM 2363 N N . ASN A 1 308 ? -12.355 -11.591 17.961 1.00 86.81 308 ASN A N 1
ATOM 2364 C CA . ASN A 1 308 ? -11.100 -11.685 18.730 1.00 86.81 308 ASN A CA 1
ATOM 2365 C C . ASN A 1 308 ? -9.940 -12.368 17.967 1.00 86.81 308 ASN A C 1
ATOM 2367 O O . ASN A 1 308 ? -9.033 -12.951 18.558 1.00 86.81 308 ASN A O 1
ATOM 2371 N N . ARG A 1 309 ? -9.944 -12.251 16.634 1.00 83.38 309 ARG A N 1
ATOM 2372 C CA . ARG A 1 309 ? -8.883 -12.673 15.704 1.00 83.38 309 ARG A CA 1
ATOM 2373 C C . ARG A 1 309 ? -8.020 -11.485 15.245 1.00 83.38 309 ARG A C 1
ATOM 2375 O O . ARG A 1 309 ? -7.531 -11.477 14.113 1.00 83.38 309 ARG A O 1
ATOM 2382 N N . ALA A 1 310 ? -7.902 -10.435 16.058 1.00 72.00 310 ALA A N 1
ATOM 2383 C CA . ALA A 1 310 ? -7.121 -9.242 15.734 1.00 72.00 310 ALA A CA 1
ATOM 2384 C C . ALA A 1 310 ? -5.638 -9.583 15.469 1.00 72.00 310 ALA A C 1
ATOM 2386 O O . ALA A 1 310 ? -5.112 -10.553 16.017 1.00 72.00 310 ALA A O 1
ATOM 2387 N N . TYR A 1 311 ? -4.976 -8.836 14.581 1.00 64.94 311 TYR A N 1
ATOM 2388 C CA . TYR A 1 311 ? -3.604 -9.146 14.160 1.00 64.94 311 TYR A CA 1
ATOM 2389 C C . TYR A 1 311 ? -2.564 -8.505 15.091 1.00 64.94 311 TYR A C 1
ATOM 2391 O O . TYR A 1 311 ? -2.854 -7.537 15.783 1.00 64.94 311 TYR A O 1
ATOM 2399 N N . ILE A 1 312 ? -1.339 -9.033 15.009 1.00 60.22 312 ILE A N 1
ATOM 2400 C CA . ILE A 1 312 ? -0.103 -8.541 15.637 1.00 60.22 312 ILE A CA 1
ATOM 2401 C C . ILE A 1 312 ? -0.039 -8.656 17.172 1.00 60.22 312 ILE A C 1
ATOM 2403 O O . ILE A 1 312 ? -0.732 -7.990 17.927 1.00 60.22 312 ILE A O 1
ATOM 2407 N N . ASN A 1 313 ? 0.927 -9.461 17.619 1.00 56.00 313 ASN A N 1
ATOM 2408 C CA . ASN A 1 313 ? 1.522 -9.403 18.956 1.00 56.00 313 ASN A CA 1
ATOM 2409 C C . ASN A 1 313 ? 3.054 -9.485 18.810 1.00 56.00 313 ASN A C 1
ATOM 2411 O O . ASN A 1 313 ? 3.717 -10.347 19.386 1.00 56.00 313 ASN A O 1
ATOM 2415 N N . TYR A 1 314 ? 3.591 -8.635 17.932 1.00 61.91 314 TYR A N 1
ATOM 2416 C CA . TYR A 1 314 ? 5.023 -8.354 17.836 1.00 61.91 314 TYR A CA 1
ATOM 2417 C C . TYR A 1 314 ? 5.360 -7.203 18.791 1.00 61.91 314 TYR A C 1
ATOM 2419 O O . TYR A 1 314 ? 4.496 -6.389 19.109 1.00 61.91 314 TYR A O 1
ATOM 2427 N N . LYS A 1 315 ? 6.607 -7.154 19.262 1.00 63.56 315 LYS A N 1
ATOM 2428 C CA . LYS A 1 315 ? 7.131 -6.114 20.158 1.00 63.56 315 LYS A CA 1
ATOM 2429 C C . LYS A 1 315 ? 8.563 -5.805 19.766 1.00 63.56 315 LYS A C 1
ATOM 2431 O O . LYS A 1 315 ? 9.276 -6.735 19.390 1.00 63.56 315 LYS A O 1
ATOM 2436 N N . ASN A 1 316 ? 8.983 -4.559 19.962 1.00 62.19 316 ASN A N 1
ATOM 2437 C CA . ASN A 1 316 ? 10.363 -4.106 19.779 1.00 62.19 316 ASN A CA 1
ATOM 2438 C C . ASN A 1 316 ? 10.877 -4.395 18.352 1.00 62.19 316 ASN A C 1
ATOM 2440 O O . ASN A 1 316 ? 11.747 -5.247 18.144 1.00 62.19 316 ASN A O 1
ATOM 2444 N N . LEU A 1 317 ? 10.311 -3.698 17.366 1.00 72.94 317 LEU A N 1
ATOM 2445 C CA . LEU A 1 317 ? 10.704 -3.765 15.957 1.00 72.94 317 LEU A CA 1
ATOM 2446 C C . LEU A 1 317 ? 12.017 -2.993 15.739 1.00 72.94 317 LEU A C 1
ATOM 2448 O O . LEU A 1 317 ? 12.036 -1.924 15.137 1.00 72.94 317 LEU A O 1
ATOM 2452 N N . ASN A 1 318 ? 13.131 -3.562 16.211 1.00 81.06 318 ASN A N 1
ATOM 2453 C CA . ASN A 1 318 ? 14.474 -2.992 16.045 1.00 81.06 318 ASN A CA 1
ATOM 2454 C C . ASN A 1 318 ? 14.705 -2.475 14.613 1.00 81.06 318 ASN A C 1
ATOM 2456 O O . ASN A 1 318 ? 14.353 -3.158 13.650 1.00 81.06 318 ASN A O 1
ATOM 2460 N N . GLN A 1 319 ? 15.342 -1.309 14.473 1.00 86.12 319 GLN A N 1
ATOM 2461 C CA . GLN A 1 319 ? 15.693 -0.759 13.162 1.00 86.12 319 GLN A CA 1
ATOM 2462 C C . GLN A 1 319 ? 16.545 -1.760 12.370 1.00 86.12 319 GLN A C 1
ATOM 2464 O O . GLN A 1 319 ? 17.606 -2.194 12.828 1.00 86.12 319 GLN A O 1
ATOM 2469 N N . LEU A 1 320 ? 16.086 -2.105 11.172 1.00 89.25 320 LEU A N 1
ATOM 2470 C CA . LEU A 1 320 ? 16.821 -2.914 10.214 1.00 89.25 320 LEU A CA 1
ATOM 2471 C C . LEU A 1 320 ? 17.786 -2.016 9.438 1.00 89.25 320 LEU A C 1
ATOM 2473 O O . LEU A 1 320 ? 17.456 -0.893 9.054 1.00 89.25 320 LEU A O 1
ATOM 2477 N N . LYS A 1 321 ? 18.995 -2.520 9.196 1.00 92.06 321 LYS A N 1
ATOM 2478 C CA . LYS A 1 321 ? 19.970 -1.848 8.339 1.00 92.06 321 LYS A CA 1
ATOM 2479 C C . LYS A 1 321 ? 19.592 -2.103 6.881 1.00 92.06 321 LYS A C 1
ATOM 2481 O O . LYS A 1 321 ? 19.564 -3.259 6.458 1.00 92.06 321 LYS A O 1
ATOM 2486 N N . VAL A 1 322 ? 19.333 -1.044 6.118 1.00 92.56 322 VAL A N 1
ATOM 2487 C CA . VAL A 1 322 ? 19.199 -1.147 4.660 1.00 92.56 322 VAL A CA 1
ATOM 2488 C C . VAL A 1 322 ? 20.588 -1.271 4.028 1.00 92.56 322 VAL A C 1
ATOM 2490 O O . VAL A 1 322 ? 21.529 -0.583 4.435 1.00 92.56 322 VAL A O 1
ATOM 2493 N N . ASN A 1 323 ? 20.728 -2.170 3.054 1.00 91.06 323 ASN A N 1
ATOM 2494 C CA . ASN A 1 323 ? 21.953 -2.366 2.285 1.00 91.06 323 ASN A CA 1
ATOM 2495 C C . ASN A 1 323 ? 21.737 -1.943 0.817 1.00 91.06 323 ASN A C 1
ATOM 2497 O O . ASN A 1 323 ? 20.777 -2.355 0.167 1.00 91.06 323 ASN A O 1
ATOM 2501 N N . HIS A 1 324 ? 22.655 -1.109 0.322 1.00 87.81 324 HIS A N 1
ATOM 2502 C CA . HIS A 1 324 ? 22.675 -0.519 -1.022 1.00 87.81 324 HIS A CA 1
ATOM 2503 C C . HIS A 1 324 ? 23.773 -1.109 -1.930 1.00 87.81 324 HIS A C 1
ATOM 2505 O O . HIS A 1 324 ? 24.003 -0.603 -3.028 1.00 87.81 324 HIS A O 1
ATOM 2511 N N . ASP A 1 325 ? 24.505 -2.136 -1.487 1.00 84.44 325 ASP A N 1
ATOM 2512 C CA . ASP A 1 325 ? 25.499 -2.803 -2.327 1.00 84.44 325 ASP A CA 1
ATOM 2513 C C . ASP A 1 325 ? 24.821 -3.829 -3.247 1.00 84.44 325 ASP A C 1
ATOM 2515 O O . ASP A 1 325 ? 24.242 -4.817 -2.800 1.00 84.44 325 ASP A O 1
ATOM 2519 N N . LEU A 1 326 ? 24.876 -3.566 -4.554 1.00 77.06 326 LEU A N 1
ATOM 2520 C CA . LEU A 1 326 ? 24.163 -4.321 -5.592 1.00 77.06 326 LEU A CA 1
ATOM 2521 C C . LEU A 1 326 ? 25.068 -5.297 -6.358 1.00 77.06 326 LEU A C 1
ATOM 2523 O O . LEU A 1 326 ? 24.589 -5.985 -7.265 1.00 77.06 326 LEU A O 1
ATOM 2527 N N . LYS A 1 327 ? 26.375 -5.315 -6.050 1.00 75.88 327 LYS A N 1
ATOM 2528 C CA . LYS A 1 327 ? 27.404 -6.021 -6.830 1.00 75.88 327 LYS A CA 1
ATOM 2529 C C . LYS A 1 327 ? 27.038 -7.483 -7.061 1.00 75.88 327 LYS A C 1
ATOM 2531 O O . LYS A 1 327 ? 26.920 -8.255 -6.114 1.00 75.88 327 LYS A O 1
ATOM 2536 N N . ASN A 1 328 ? 26.955 -7.868 -8.332 1.00 76.00 328 ASN A N 1
ATOM 2537 C CA . ASN A 1 328 ? 26.736 -9.242 -8.785 1.00 76.00 328 ASN A CA 1
ATOM 2538 C C . ASN A 1 328 ? 25.392 -9.870 -8.341 1.00 76.00 328 ASN A C 1
ATOM 2540 O O . ASN A 1 328 ? 25.193 -11.067 -8.541 1.00 76.00 328 ASN A O 1
ATOM 2544 N N . LEU A 1 329 ? 24.453 -9.081 -7.796 1.00 84.06 329 LEU A N 1
ATOM 2545 C CA . LEU A 1 329 ? 23.096 -9.538 -7.458 1.00 84.06 329 LEU A CA 1
ATOM 2546 C C . LEU A 1 329 ? 22.128 -9.449 -8.644 1.00 84.06 329 LEU A C 1
ATOM 2548 O O . LEU A 1 329 ? 21.235 -10.280 -8.775 1.00 84.06 329 LEU A O 1
ATOM 2552 N N . TYR A 1 330 ? 22.294 -8.442 -9.505 1.00 90.25 330 TYR A N 1
ATOM 2553 C CA . TYR A 1 330 ? 21.359 -8.141 -10.589 1.00 90.25 330 TYR A CA 1
ATOM 2554 C C . TYR A 1 330 ? 22.073 -7.648 -11.849 1.00 90.25 330 TYR A C 1
ATOM 2556 O O . TYR A 1 330 ? 23.135 -7.030 -11.780 1.00 90.25 330 TYR A O 1
ATOM 2564 N N . LYS A 1 331 ? 21.434 -7.860 -13.005 1.00 94.06 331 LYS A N 1
ATOM 2565 C CA . LYS A 1 331 ? 21.831 -7.269 -14.291 1.00 94.06 331 LYS A CA 1
ATOM 2566 C C . LYS A 1 331 ? 20.991 -6.018 -14.548 1.00 94.06 331 LYS A C 1
ATOM 2568 O O . LYS A 1 331 ? 19.769 -6.069 -14.417 1.00 94.06 331 LYS A O 1
ATOM 2573 N N . TYR A 1 332 ? 21.622 -4.922 -14.953 1.00 95.44 332 TYR A N 1
ATOM 2574 C CA . TYR A 1 332 ? 20.962 -3.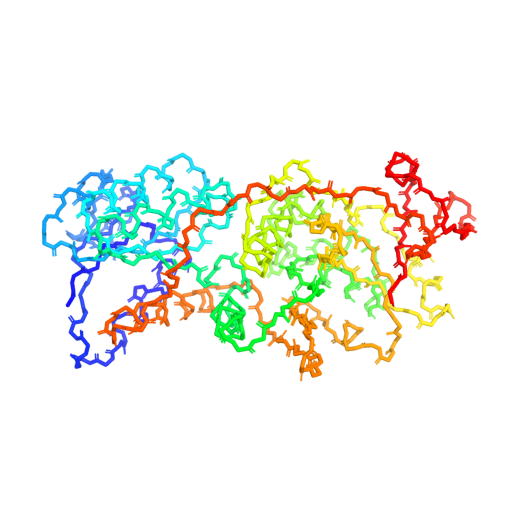654 -15.276 1.00 95.44 332 TYR A CA 1
ATOM 2575 C C . TYR A 1 332 ? 21.164 -3.309 -16.747 1.00 95.44 332 TYR A C 1
ATOM 2577 O O . TYR A 1 332 ? 22.301 -3.248 -17.211 1.00 95.44 332 TYR A O 1
ATOM 2585 N N . PHE A 1 333 ? 20.066 -3.064 -17.461 1.00 96.25 333 PHE A N 1
ATOM 2586 C CA . PHE A 1 333 ? 20.046 -2.527 -18.819 1.00 96.25 333 PHE A CA 1
ATOM 2587 C C . PHE A 1 333 ? 19.924 -1.005 -18.713 1.00 96.25 333 PHE A C 1
ATOM 2589 O O . PHE A 1 333 ? 18.886 -0.500 -18.285 1.00 96.25 333 PHE A O 1
ATOM 2596 N N . ILE A 1 334 ? 20.980 -0.272 -19.068 1.00 95.19 334 ILE A N 1
ATOM 2597 C CA . ILE A 1 334 ? 21.047 1.191 -18.947 1.00 95.19 334 ILE A CA 1
ATOM 2598 C C . ILE A 1 334 ? 20.951 1.802 -20.345 1.00 95.19 334 ILE A C 1
ATOM 2600 O O . ILE A 1 334 ? 21.816 1.559 -21.187 1.00 95.19 334 ILE A O 1
ATOM 2604 N N . PHE A 1 335 ? 19.896 2.575 -20.602 1.00 92.12 335 PHE A N 1
ATOM 2605 C CA . PHE A 1 335 ? 19.533 3.064 -21.933 1.00 92.12 335 PHE A CA 1
ATOM 2606 C C . PHE A 1 335 ? 20.114 4.456 -22.216 1.00 92.12 335 PHE A C 1
ATOM 2608 O O . PHE A 1 335 ? 20.124 5.348 -21.363 1.00 92.12 335 PHE A O 1
ATOM 2615 N N . GLN A 1 336 ? 20.599 4.639 -23.444 1.00 86.88 336 GLN A N 1
ATOM 2616 C CA . GLN A 1 336 ? 21.280 5.841 -23.927 1.00 86.88 336 GLN A CA 1
ATOM 2617 C C . GLN A 1 336 ? 20.384 6.644 -24.885 1.00 86.88 336 GLN A C 1
ATOM 2619 O O . GLN A 1 336 ? 19.358 6.164 -25.366 1.00 86.88 336 GLN A O 1
ATOM 2624 N N . GLU A 1 337 ? 20.757 7.897 -25.167 1.00 74.19 337 GLU A N 1
ATOM 2625 C CA . GLU A 1 337 ? 19.930 8.811 -25.975 1.00 74.19 337 GLU A CA 1
ATOM 2626 C C . GLU A 1 337 ? 19.753 8.391 -27.441 1.00 74.19 337 GLU A C 1
ATOM 2628 O O . GLU A 1 337 ? 18.824 8.857 -28.094 1.00 74.19 337 GLU A O 1
ATOM 2633 N N . ASP A 1 338 ? 20.630 7.531 -27.957 1.00 75.50 338 ASP A N 1
ATOM 2634 C CA . ASP A 1 338 ? 20.663 7.080 -29.350 1.00 75.50 338 ASP A CA 1
ATOM 2635 C C . ASP A 1 338 ? 20.025 5.694 -29.566 1.00 75.50 338 ASP A C 1
ATOM 2637 O O . ASP A 1 338 ? 20.263 5.045 -30.587 1.00 75.50 338 ASP A O 1
ATOM 2641 N N . GLY A 1 339 ? 19.236 5.226 -28.592 1.00 72.88 339 GLY A N 1
ATOM 2642 C CA . GLY A 1 339 ? 18.540 3.939 -28.635 1.00 72.88 339 GLY A CA 1
ATOM 2643 C C . GLY A 1 339 ? 19.418 2.723 -28.319 1.00 72.88 339 GLY A C 1
ATOM 2644 O O . GLY A 1 339 ? 18.931 1.594 -28.383 1.00 72.88 339 GLY A O 1
ATOM 2645 N N . LYS A 1 340 ? 20.698 2.913 -27.966 1.00 86.69 340 LYS A N 1
ATOM 2646 C CA . LYS A 1 340 ? 21.546 1.836 -27.433 1.00 86.69 340 LYS A CA 1
ATOM 2647 C C . LYS A 1 340 ? 21.292 1.602 -25.942 1.00 86.69 340 LYS A C 1
ATOM 2649 O O . LYS A 1 340 ? 20.747 2.453 -25.242 1.00 86.69 340 LYS A O 1
ATOM 2654 N N . TYR A 1 341 ? 21.765 0.464 -25.446 1.00 92.75 341 TYR A N 1
ATOM 2655 C CA . TYR A 1 341 ? 21.886 0.178 -24.020 1.00 92.75 341 TYR A CA 1
ATOM 2656 C C . TYR A 1 341 ? 23.236 -0.476 -23.709 1.00 92.75 341 TYR A C 1
ATOM 2658 O O . TYR A 1 341 ? 23.853 -1.096 -24.577 1.00 92.75 341 TYR A O 1
ATOM 2666 N N . GLU A 1 342 ? 23.688 -0.337 -22.465 1.00 94.38 342 GLU A N 1
ATOM 2667 C CA . GLU A 1 342 ? 24.757 -1.150 -21.877 1.00 94.38 342 GLU A CA 1
ATOM 2668 C C . GLU A 1 342 ? 24.173 -2.106 -20.825 1.00 94.38 342 GLU A C 1
ATOM 2670 O O . GLU A 1 342 ? 23.126 -1.821 -20.241 1.00 94.38 342 GLU A O 1
ATOM 2675 N N . ILE A 1 343 ? 24.844 -3.236 -20.581 1.00 94.62 343 ILE A N 1
ATOM 2676 C CA . ILE A 1 343 ? 24.501 -4.174 -19.502 1.00 94.62 343 ILE A CA 1
ATOM 2677 C C . ILE A 1 343 ? 25.589 -4.091 -18.427 1.00 94.62 343 ILE A C 1
ATOM 2679 O O . ILE A 1 343 ? 26.772 -4.215 -18.749 1.00 94.62 343 ILE A O 1
ATOM 2683 N N . LYS A 1 344 ? 25.199 -3.906 -17.160 1.00 93.31 344 LYS A N 1
ATOM 2684 C CA . LYS A 1 344 ? 26.110 -3.890 -15.999 1.00 93.31 344 LYS A CA 1
ATOM 2685 C C . LYS A 1 344 ? 25.636 -4.806 -14.871 1.00 93.31 344 LYS A C 1
ATOM 2687 O O . LYS A 1 344 ? 24.440 -4.934 -14.632 1.00 93.31 344 LYS A O 1
ATOM 2692 N N . GLU A 1 345 ? 26.600 -5.396 -14.167 1.00 90.44 345 GLU A N 1
ATOM 2693 C CA . GLU A 1 345 ? 26.413 -6.251 -12.975 1.00 90.44 345 GLU A CA 1
ATOM 2694 C C . GLU A 1 345 ? 27.098 -5.671 -11.723 1.00 90.44 345 GLU A C 1
ATOM 2696 O O . GLU A 1 345 ? 26.783 -6.041 -10.593 1.00 90.44 345 GLU A O 1
ATOM 2701 N N . GLU A 1 346 ? 27.984 -4.693 -11.919 1.00 88.56 346 GLU A N 1
ATOM 2702 C CA . GLU A 1 346 ? 28.522 -3.827 -10.876 1.00 88.56 346 GLU A CA 1
ATOM 2703 C C . GLU A 1 346 ? 28.225 -2.378 -11.281 1.00 88.56 346 GLU A C 1
ATOM 2705 O O . GLU A 1 346 ? 28.740 -1.878 -12.282 1.00 88.56 346 GLU A O 1
ATOM 2710 N N . VAL A 1 347 ? 27.320 -1.732 -10.545 1.00 89.19 347 VAL A N 1
ATOM 2711 C CA . VAL A 1 347 ? 26.864 -0.355 -10.774 1.00 89.19 347 VAL A CA 1
ATOM 2712 C C . VAL A 1 347 ? 26.370 0.224 -9.449 1.00 89.19 347 VAL A C 1
ATOM 2714 O O . VAL A 1 347 ? 25.763 -0.489 -8.649 1.00 89.19 347 VAL A O 1
ATOM 2717 N N . SER A 1 348 ? 26.652 1.499 -9.184 1.00 89.50 348 SER A N 1
ATOM 2718 C CA . SER A 1 348 ? 26.181 2.176 -7.968 1.00 89.50 348 SER A CA 1
ATOM 2719 C C . SER A 1 348 ? 24.791 2.803 -8.137 1.00 89.50 348 SER A C 1
ATOM 2721 O O . SER A 1 348 ? 24.438 3.266 -9.223 1.00 89.50 348 SER A O 1
ATOM 2723 N N . ASP A 1 349 ? 24.038 2.936 -7.036 1.00 89.44 349 ASP A N 1
ATOM 2724 C CA . ASP A 1 349 ? 22.775 3.702 -6.976 1.00 89.44 349 ASP A CA 1
ATOM 2725 C C . ASP A 1 349 ? 22.905 5.097 -7.619 1.00 89.44 349 ASP A C 1
ATOM 2727 O O . ASP A 1 349 ? 21.985 5.581 -8.279 1.00 89.44 349 ASP A O 1
ATOM 2731 N N . LYS A 1 350 ? 24.078 5.730 -7.472 1.00 89.62 350 LYS A N 1
ATOM 2732 C CA . LYS A 1 350 ? 24.405 7.040 -8.048 1.00 89.62 350 LYS A CA 1
ATOM 2733 C C . LYS A 1 350 ? 24.543 7.017 -9.574 1.00 89.62 350 LYS A C 1
ATOM 2735 O O . LYS A 1 350 ? 24.168 7.990 -10.219 1.00 89.62 350 LYS A O 1
ATOM 2740 N N . GLU A 1 351 ? 25.094 5.953 -10.154 1.00 90.31 351 GLU A N 1
ATOM 2741 C CA . GLU A 1 351 ? 25.171 5.789 -11.613 1.00 90.31 351 GLU A CA 1
ATOM 2742 C C . GLU A 1 351 ? 23.797 5.490 -12.212 1.00 90.31 351 GLU A C 1
ATOM 2744 O O . GLU A 1 351 ? 23.443 6.078 -13.231 1.00 90.31 351 GLU A O 1
ATOM 2749 N N . LEU A 1 352 ? 23.000 4.646 -11.546 1.00 91.81 352 LEU A N 1
ATOM 2750 C CA . LEU A 1 352 ? 21.615 4.367 -11.937 1.00 91.81 352 LEU A CA 1
ATOM 2751 C C . LEU A 1 352 ? 20.771 5.653 -11.932 1.00 91.81 352 LEU A C 1
ATOM 2753 O O . LEU A 1 352 ? 20.151 5.985 -12.941 1.00 91.81 352 LEU A O 1
ATOM 2757 N N . MET A 1 353 ? 20.850 6.442 -10.854 1.00 88.88 353 MET A N 1
ATOM 2758 C CA . MET A 1 353 ? 20.201 7.760 -10.735 1.00 88.88 353 MET A CA 1
ATOM 2759 C C . MET A 1 353 ? 20.698 8.803 -11.750 1.00 88.88 353 MET A C 1
ATOM 2761 O O . MET A 1 353 ? 19.974 9.745 -12.061 1.00 88.88 353 MET A O 1
ATOM 2765 N N . ALA A 1 354 ? 21.924 8.664 -12.262 1.00 89.56 354 ALA A N 1
ATOM 2766 C CA . ALA A 1 354 ? 22.477 9.546 -13.292 1.00 89.56 354 ALA A CA 1
ATOM 2767 C C . ALA A 1 354 ? 22.124 9.106 -14.728 1.00 89.56 354 ALA A C 1
ATOM 2769 O O . ALA A 1 354 ? 22.457 9.814 -15.681 1.00 89.56 354 ALA A O 1
ATOM 2770 N N . SER A 1 355 ? 21.476 7.949 -14.901 1.00 89.00 355 SER A N 1
ATOM 2771 C CA . SER A 1 355 ? 21.060 7.442 -16.209 1.00 89.00 355 SER A CA 1
ATOM 2772 C C . SER A 1 355 ? 19.726 8.040 -16.672 1.00 89.00 355 SER A C 1
ATOM 2774 O O . SER A 1 355 ? 18.852 8.369 -15.868 1.00 89.00 355 SER A O 1
ATOM 2776 N N . LYS A 1 356 ? 19.557 8.162 -17.996 1.00 87.19 356 LYS A N 1
ATOM 2777 C CA . LYS A 1 356 ? 18.327 8.690 -18.615 1.00 87.19 356 LYS A CA 1
ATOM 2778 C C . LYS A 1 356 ? 17.125 7.770 -18.390 1.00 87.19 356 LYS A C 1
ATOM 2780 O O . LYS A 1 356 ? 16.021 8.248 -18.152 1.00 87.19 356 LYS A O 1
ATOM 2785 N N . PHE A 1 357 ? 17.360 6.469 -18.508 1.00 94.31 357 PHE A N 1
ATOM 2786 C CA . PHE A 1 357 ? 16.461 5.406 -18.089 1.00 94.31 357 PHE A CA 1
ATOM 2787 C C . PHE A 1 357 ? 17.278 4.128 -17.910 1.00 94.31 357 PHE A C 1
ATOM 2789 O O . PHE A 1 357 ? 18.221 3.876 -18.667 1.00 94.31 357 PHE A O 1
ATOM 2796 N N . TYR A 1 358 ? 16.888 3.286 -16.963 1.00 96.12 358 TYR A N 1
ATOM 2797 C CA . TYR A 1 358 ? 17.416 1.937 -16.841 1.00 96.12 358 TYR A CA 1
ATOM 2798 C C . TYR A 1 358 ? 16.303 0.971 -16.425 1.00 96.12 358 TYR A C 1
ATOM 2800 O O . TYR A 1 358 ? 15.262 1.388 -15.916 1.00 96.12 358 TYR A O 1
ATOM 2808 N N . ALA A 1 359 ? 16.534 -0.325 -16.619 1.00 96.69 359 ALA A N 1
ATOM 2809 C CA . ALA A 1 359 ? 15.726 -1.363 -15.996 1.00 96.69 359 ALA A CA 1
ATOM 2810 C C . ALA A 1 359 ? 16.597 -2.500 -15.448 1.00 96.69 359 ALA A C 1
ATOM 2812 O O . ALA A 1 359 ? 17.603 -2.887 -16.047 1.00 96.69 359 ALA A O 1
ATOM 2813 N N . ARG A 1 360 ? 16.204 -3.037 -14.294 1.00 96.44 360 ARG A N 1
ATOM 2814 C CA . ARG A 1 360 ? 16.818 -4.210 -13.656 1.00 96.44 360 ARG A CA 1
ATOM 2815 C C . ARG A 1 360 ? 16.226 -5.502 -14.220 1.00 96.44 360 ARG A C 1
ATOM 2817 O O . ARG A 1 360 ? 15.030 -5.538 -14.472 1.00 96.44 360 ARG A O 1
ATOM 2824 N N . VAL A 1 361 ? 16.998 -6.573 -14.360 1.00 96.12 361 VAL A N 1
ATOM 2825 C CA . VAL A 1 361 ? 16.477 -7.921 -14.665 1.00 96.12 361 VAL A CA 1
ATOM 2826 C C . VAL A 1 361 ? 16.285 -8.722 -13.374 1.00 96.12 361 VAL A C 1
ATOM 2828 O O . VAL A 1 361 ? 17.175 -8.698 -12.520 1.00 96.12 361 VAL A O 1
ATOM 2831 N N . ILE A 1 362 ? 15.158 -9.438 -13.261 1.00 90.62 362 ILE A N 1
ATOM 2832 C CA . ILE A 1 362 ? 14.890 -10.476 -12.241 1.00 90.62 362 ILE A CA 1
ATOM 2833 C C . ILE A 1 362 ? 14.406 -11.774 -12.895 1.00 90.62 362 ILE A C 1
ATOM 2835 O O . ILE A 1 362 ? 13.781 -11.672 -13.975 1.00 90.62 362 ILE A O 1
#

pLDDT: mean 92.52, std 6.99, range [56.0, 98.69]

Mean predicted aligned error: 4.62 Å

Foldseek 3Di:
DEEEEEDPPLQVVLLVVVQVVDDCVLVYDHQAYEDDPVCCVVQPNNYDPDLCVQLVDPPHQEYEYEDDDEDVSLCSLLSNLQSLHAYEYQYLPNCQACVAVSQVSNVVSVYFYHHCCNAQNLWRQLVVLQVCVVPFAWFKKKKQQAQLQLQLLQCCLPVVDWSVVSNVVCVVVPRADPDRCCRFQCVSVLSNVQNSQLSRLQAHEDSVLEATGGPVLDTSLNQVVLVVVQWRWGFMWMWGADPVSAIATYTATATEGCPDPVVVQHHQKMKMWIDTPPDDIDIIIDHSHGNNSNSVSSVVQVVCSSVVNGDDPRHDRHYHHYDQFQAQVWWKWFADPVSHTDIDRGDGSVVCVVTSGMYIYD

Organism: NCBI:txid2088

Nearest PDB structures (foldseek):
  4pg8-assembly1_A  TM=8.170E-01  e=6.681E-34  Staphylococcus aureus M1064
  4pg7-assembly1_A  TM=8.073E-01  e=8.524E-34  Staphylococcus aureus M1064
  4pg6-assembly1_A  TM=8.028E-01  e=3.908E-33  Staphylococcus aureus
  4pg4-assembly1_B  TM=8.209E-01  e=2.777E-31  Staphylococcus aureus M1064
  3do5-assembly1_A-2  TM=8.704E-01  e=8.411E-30  Archaeoglobus fulgidus

Secondary structure (DSSP, 8-state):
-EEEEE--SHHHHHHHHHHHHS-GGG--EEEEEE--GGGHHHHGGGEESSSHHHHT-TT--EEEE---SSHHHHHHHHHHHHTT-EEEE--HHHHHHHHHHHHHHHHHTT--EE-GGGTTTTS--HHHHHHHTTT--EEEEEEE--HHHHHHHHHHHHS---HHHHHHHHHHTTSS-SS-HHHHTSHHHHHHHHHHHHHHHTS---GGGSEE--STT--HHHHHHHTTTTEEEEEEEEEEE-TTS-EEEEEEEEEEETTSGGGG--TTEEEEEEEETTEEEEEEEEES--HHHHHHHHHHHHHHHHTT----------PPPB----TTT-EEEEE-TTS-EEEESS--HHHHHTSSEEEEE-

Radius of gyration: 21.23 Å; Cα contacts (8 Å, |Δi|>4): 780; chains: 1; bounding box: 56×44×56 Å

Sequence (362 aa):
MKLGLFGYGTIGRGVYTLVEGLDKSYNVSIPKVFDLPIKKEQLGDKLVTDIYDIINDKDIDCVVEVLGGHDVPYEVIIGCLKNGKSVITANKEVVSNHLEEFINLAHENNCSFCFEASAGGGIPVIRTLIDNLKVNDVNDIFAILNGTTNYILTRMDEDNLSFEDALFLAKKNGFAEANPTADLEGLDIVRKINILSSLAFKGNISNDDIYHYGITGVNKEILDIIKKEGYALKFVASSMKNEENEVLIRVEPTMVPLNHPFASVKNEFNAVLFTGSTNSDLMFYGKGAGSIPTATAIVSDLVSILENRAYINYKNLNQLKVNHDLKNLYKYFIFQEDGKYEIKEEVSDKELMASKFYARVI